Protein AF-A0A522DTY8-F1 (afdb_monomer)

Foldseek 3Di:
DPDPPDDDDFDWDQDPVDNQWTFTDHRPDTDPDIDGDPPPPPPPDPPVPDDDDDDDDDDPDDDDPVVVCVVVVPPPPPDPDDDDDDDDDDDDDDDDDDDDPPPPPPDDDDDPDDDDDDDDDDDDDDDDDDDDDDDDDPDPDPPPPPPPPPPPPPPPVPPPDQPDFLDDPLLLVVLCLLPVLVVLVVVLVVVCVVCCVVPVVPPDDPCVSVVVSVVVSLVSLLVSLVVSQVVCVVRVWPRDDSCLSPPPPCSSVVNLVVSCVGNDPSSVVSVVSSVVSNVVSVVVVVVVVVVVQVVVCVVPVDRDD

Radius of gyration: 34.52 Å; Cα contacts (8 Å, |Δi|>4): 159; chains: 1; bounding box: 83×80×93 Å

Sequence (305 aa):
MPDINQLPPAGWHTDPLNANQNRWWDGTGWSEKTAPKEPVYQAPARVLELTAAPSSSAPTGPISRRELRQQVGTLTYEGPASTSETPGAAPAPAPVAPRTFEDVLTTGETPIASIFATEAPAGGSKPGYAAPSASIFDDNPPSYEPMSRGRGAVVVESPEEPWGSSHTLPIWAWALSPIWGPALLIGALMVATWLLPTMQAKDINLLQLNGGIAAVSFFFILLWAMSDSRTLRDRGYRAPSAAWVFLPAVGALVYFIIRTARVGRGGLGPFLTWLILQVLVVGAVVALVVLASATITALTGQTLF

Structure (mmCIF, N/CA/C/O backbone):
data_AF-A0A522DTY8-F1
#
_entry.id   AF-A0A522DTY8-F1
#
loop_
_atom_site.group_PDB
_atom_site.id
_atom_site.type_symbol
_atom_site.label_atom_id
_atom_site.label_alt_id
_atom_site.label_comp_id
_atom_site.label_asym_id
_atom_site.label_entity_id
_atom_site.label_seq_id
_atom_site.pdbx_PDB_ins_code
_atom_site.Cartn_x
_atom_site.Cartn_y
_atom_site.Cartn_z
_atom_site.occupancy
_atom_site.B_iso_or_equiv
_atom_site.auth_seq_id
_atom_site.auth_comp_id
_atom_site.auth_asym_id
_atom_site.auth_atom_id
_atom_site.pdbx_PDB_model_num
ATOM 1 N N . MET A 1 1 ? 52.585 -26.827 -15.843 1.00 48.78 1 MET A N 1
ATOM 2 C CA . MET A 1 1 ? 52.254 -25.738 -14.903 1.00 48.78 1 MET A CA 1
ATOM 3 C C . MET A 1 1 ? 52.045 -24.482 -15.732 1.00 48.78 1 MET A C 1
ATOM 5 O O . MET A 1 1 ? 52.978 -24.137 -16.444 1.00 48.78 1 MET A O 1
ATOM 9 N N . PRO A 1 2 ? 50.844 -23.884 -15.761 1.00 59.38 2 PRO A N 1
ATOM 10 C CA . PRO A 1 2 ? 50.639 -22.603 -16.433 1.00 59.38 2 PRO A CA 1
ATOM 11 C C . PRO A 1 2 ? 51.413 -21.501 -15.700 1.00 59.38 2 PRO A C 1
ATOM 13 O O . PRO A 1 2 ? 51.483 -21.501 -14.471 1.00 59.38 2 PRO A O 1
ATOM 16 N N . ASP A 1 3 ? 52.021 -20.606 -16.470 1.00 62.88 3 ASP A N 1
ATOM 17 C CA . ASP A 1 3 ? 52.829 -19.490 -15.985 1.00 62.88 3 ASP A CA 1
ATOM 18 C C . ASP A 1 3 ? 51.928 -18.481 -15.249 1.00 62.88 3 ASP A C 1
ATOM 20 O O . ASP A 1 3 ? 51.102 -17.799 -15.852 1.00 62.88 3 ASP A O 1
ATOM 24 N N . ILE A 1 4 ? 52.037 -18.417 -13.922 1.00 66.12 4 ILE A N 1
ATOM 25 C CA . ILE A 1 4 ? 51.163 -17.624 -13.032 1.00 66.12 4 ILE A CA 1
ATOM 26 C C . ILE A 1 4 ? 51.434 -16.109 -13.067 1.00 66.12 4 ILE A C 1
ATOM 28 O O . ILE A 1 4 ? 50.752 -15.355 -12.380 1.00 66.12 4 ILE A O 1
ATOM 32 N N . ASN A 1 5 ? 52.391 -15.648 -13.877 1.00 76.25 5 ASN A N 1
ATOM 33 C CA . ASN A 1 5 ? 52.836 -14.250 -13.901 1.00 76.25 5 ASN A CA 1
ATOM 34 C C . ASN A 1 5 ? 52.407 -13.458 -15.143 1.00 76.25 5 ASN A C 1
ATOM 36 O O . ASN A 1 5 ? 52.838 -12.317 -15.317 1.00 76.25 5 ASN A O 1
ATOM 40 N N . GLN A 1 6 ? 51.562 -14.015 -16.012 1.00 85.12 6 GLN A N 1
ATOM 41 C CA . GLN A 1 6 ? 51.076 -13.272 -17.172 1.00 85.12 6 GLN A CA 1
ATOM 42 C C . GLN A 1 6 ? 49.841 -12.446 -16.797 1.00 85.12 6 GLN A C 1
ATOM 44 O O . GLN A 1 6 ? 48.701 -12.899 -16.891 1.00 85.12 6 GLN A O 1
ATOM 49 N N . LEU A 1 7 ? 50.083 -11.216 -16.338 1.00 88.12 7 LEU A N 1
ATOM 50 C CA . LEU A 1 7 ? 49.032 -10.210 -16.201 1.00 88.12 7 LEU A CA 1
ATOM 51 C C . LEU A 1 7 ? 48.379 -9.959 -17.574 1.00 88.12 7 LEU A C 1
ATOM 53 O O . LEU A 1 7 ? 49.075 -9.975 -18.596 1.00 88.12 7 LEU A O 1
ATOM 57 N N . PRO A 1 8 ? 47.055 -9.729 -17.625 1.00 90.62 8 PRO A N 1
ATOM 58 C CA . PRO A 1 8 ? 46.377 -9.456 -18.880 1.00 90.62 8 PRO A CA 1
ATOM 59 C C . PRO A 1 8 ? 46.921 -8.162 -19.507 1.00 90.62 8 PRO A C 1
ATOM 61 O O . PRO A 1 8 ? 47.228 -7.206 -18.786 1.00 90.62 8 PRO A O 1
ATOM 64 N N . PRO A 1 9 ? 47.030 -8.096 -20.846 1.00 94.31 9 PRO A N 1
ATOM 65 C CA . PRO A 1 9 ? 47.439 -6.874 -21.520 1.00 94.31 9 PRO A CA 1
ATOM 66 C C . PRO A 1 9 ? 46.416 -5.757 -21.278 1.00 94.31 9 PRO A C 1
ATOM 68 O O . PRO A 1 9 ? 45.227 -6.014 -21.044 1.00 94.31 9 PRO A O 1
ATOM 71 N N . ALA A 1 10 ? 46.886 -4.510 -21.352 1.00 96.25 10 ALA A N 1
ATOM 72 C CA . ALA A 1 10 ? 46.031 -3.336 -21.238 1.00 96.25 10 ALA A CA 1
ATOM 73 C C . ALA A 1 10 ? 44.896 -3.391 -22.278 1.00 96.25 10 ALA A C 1
ATOM 75 O O . ALA A 1 10 ? 45.139 -3.649 -23.459 1.00 96.25 10 ALA A O 1
ATOM 76 N N . GLY A 1 11 ? 43.653 -3.193 -21.841 1.00 97.00 11 GLY A N 1
ATOM 77 C CA . GLY A 1 11 ? 42.478 -3.454 -22.667 1.00 97.00 11 GLY A CA 1
ATOM 78 C C . GLY A 1 11 ? 41.148 -3.326 -21.927 1.00 97.00 11 GLY A C 1
ATOM 79 O O . GLY A 1 11 ? 41.096 -3.148 -20.711 1.00 97.00 11 GLY A O 1
ATOM 80 N N . TRP A 1 12 ? 40.047 -3.444 -22.672 1.00 96.56 12 TRP A N 1
ATOM 81 C CA . TRP A 1 12 ? 38.708 -3.573 -22.098 1.00 96.56 12 TRP A CA 1
ATOM 82 C C . TRP A 1 12 ? 38.467 -5.019 -21.676 1.00 96.56 12 TRP A C 1
ATOM 84 O O . TRP A 1 12 ? 38.500 -5.922 -22.509 1.00 96.56 12 TRP A O 1
ATOM 94 N N . HIS A 1 13 ? 38.168 -5.226 -20.398 1.00 96.19 13 HIS A N 1
ATOM 95 C CA . HIS A 1 13 ? 37.840 -6.535 -19.835 1.00 96.19 13 HIS A CA 1
ATOM 96 C C . HIS A 1 13 ? 36.493 -6.459 -19.110 1.00 96.19 13 HIS A C 1
ATOM 98 O O . HIS A 1 13 ? 36.024 -5.370 -18.787 1.00 96.19 13 HIS A O 1
ATOM 104 N N . THR A 1 14 ? 35.836 -7.598 -18.869 1.00 96.56 14 THR A N 1
ATOM 105 C CA . THR A 1 14 ? 34.546 -7.607 -18.147 1.00 96.56 14 THR A CA 1
ATOM 106 C C . THR A 1 14 ? 34.750 -7.116 -16.711 1.00 96.56 14 THR A C 1
ATOM 108 O O . THR A 1 14 ? 35.654 -7.594 -16.028 1.00 96.56 14 THR A O 1
ATOM 111 N N . ASP A 1 15 ? 33.924 -6.167 -16.262 1.00 96.44 15 ASP A N 1
ATOM 112 C CA . ASP A 1 15 ? 34.037 -5.578 -14.926 1.00 96.44 15 ASP A CA 1
ATOM 113 C C . ASP A 1 15 ? 33.664 -6.621 -13.849 1.00 96.44 15 ASP A C 1
ATOM 115 O O . ASP A 1 15 ? 32.532 -7.121 -13.856 1.00 96.44 15 ASP A O 1
ATOM 119 N N . PRO A 1 16 ? 34.569 -6.956 -12.908 1.00 91.62 16 PRO A N 1
ATOM 120 C CA . PRO A 1 16 ? 34.287 -7.934 -11.857 1.00 91.62 16 PRO A CA 1
ATOM 121 C C . PRO A 1 16 ? 33.165 -7.498 -10.902 1.00 91.62 16 PRO A C 1
ATOM 123 O O . PRO A 1 16 ? 32.559 -8.348 -10.253 1.00 91.62 16 PRO A O 1
ATOM 126 N N . LEU A 1 17 ? 32.861 -6.197 -10.818 1.00 94.25 17 LEU A N 1
ATOM 127 C CA . LEU A 1 17 ? 31.775 -5.663 -9.991 1.00 94.25 17 LEU A CA 1
ATOM 128 C C . LEU A 1 17 ? 30.438 -5.583 -10.744 1.00 94.25 17 LEU A C 1
ATOM 130 O O . LEU A 1 17 ? 29.386 -5.493 -10.111 1.00 94.25 17 LEU A O 1
ATOM 134 N N . ASN A 1 18 ? 30.453 -5.604 -12.082 1.00 93.88 18 ASN A N 1
ATOM 135 C CA . ASN A 1 18 ? 29.249 -5.489 -12.903 1.00 93.88 18 ASN A CA 1
ATOM 136 C C . ASN A 1 18 ? 29.397 -6.203 -14.257 1.00 93.88 18 ASN A C 1
ATOM 138 O O . ASN A 1 18 ? 29.900 -5.640 -15.225 1.00 93.88 18 ASN A O 1
ATOM 142 N N . ALA A 1 19 ? 28.843 -7.413 -14.367 1.00 92.75 19 ALA A N 1
ATOM 143 C CA . ALA A 1 19 ? 28.945 -8.249 -15.569 1.00 92.75 19 ALA A CA 1
ATOM 144 C C . ALA A 1 19 ? 28.363 -7.626 -16.862 1.00 92.75 19 ALA A C 1
ATOM 146 O O . ALA A 1 19 ? 28.648 -8.117 -17.958 1.00 92.75 19 ALA A O 1
ATOM 147 N N . ASN A 1 20 ? 27.562 -6.558 -16.752 1.00 92.94 20 ASN A N 1
ATOM 148 C CA . ASN A 1 20 ? 26.974 -5.842 -17.891 1.00 92.94 20 ASN A CA 1
ATOM 149 C C . ASN A 1 20 ? 27.859 -4.694 -18.415 1.00 92.94 20 ASN A C 1
ATOM 151 O O . ASN A 1 20 ? 27.465 -3.978 -19.337 1.00 92.94 20 ASN A O 1
ATOM 155 N N . GLN A 1 21 ? 29.037 -4.487 -17.826 1.00 96.75 21 GLN A N 1
ATOM 156 C CA . GLN A 1 21 ? 29.980 -3.444 -18.207 1.00 96.75 21 GLN A CA 1
ATOM 157 C C . GLN A 1 21 ? 31.361 -4.043 -18.473 1.00 96.75 21 GLN A C 1
ATOM 159 O O . GLN A 1 21 ? 31.756 -5.059 -17.900 1.00 96.75 21 GLN A O 1
ATOM 164 N N . ASN A 1 22 ? 32.099 -3.390 -19.359 1.00 97.25 22 ASN A N 1
ATOM 165 C CA . ASN A 1 22 ? 33.531 -3.560 -19.487 1.00 97.25 22 ASN A CA 1
ATOM 166 C C . ASN A 1 22 ? 34.222 -2.435 -18.712 1.00 97.25 22 ASN A C 1
ATOM 168 O O . ASN A 1 22 ? 33.774 -1.289 -18.732 1.00 97.25 22 ASN A O 1
ATOM 172 N N . ARG A 1 23 ? 35.333 -2.751 -18.055 1.00 97.88 23 ARG A N 1
ATOM 173 C CA . ARG A 1 23 ? 36.213 -1.788 -17.392 1.00 97.88 23 ARG A CA 1
ATOM 174 C C . ARG A 1 23 ? 37.590 -1.858 -18.040 1.00 97.88 23 ARG A C 1
ATOM 176 O O . ARG A 1 23 ? 38.014 -2.918 -18.500 1.00 97.88 23 ARG A O 1
ATOM 183 N N . TRP A 1 24 ? 38.266 -0.724 -18.144 1.00 97.00 24 TRP A N 1
ATOM 184 C CA . TRP A 1 24 ? 39.588 -0.682 -18.759 1.00 97.00 24 TRP A CA 1
ATOM 185 C C . TRP A 1 24 ? 40.670 -1.090 -17.749 1.00 97.00 24 TRP A C 1
ATOM 187 O O . TRP A 1 24 ? 40.763 -0.487 -16.676 1.00 97.00 24 TRP A O 1
ATOM 197 N N . TRP A 1 25 ? 41.477 -2.091 -18.103 1.00 97.06 25 TRP A N 1
ATOM 198 C CA . TRP A 1 25 ? 42.718 -2.483 -17.427 1.00 97.06 25 TRP A CA 1
ATOM 199 C C . TRP A 1 25 ? 43.888 -1.778 -18.111 1.00 97.06 25 TRP A C 1
ATOM 201 O O . TRP A 1 25 ? 44.008 -1.840 -19.333 1.00 97.06 25 TRP A O 1
ATOM 211 N N . ASP A 1 26 ? 44.749 -1.107 -17.356 1.00 95.69 26 ASP A N 1
ATOM 212 C CA . ASP A 1 26 ? 45.882 -0.354 -17.913 1.00 95.69 26 ASP A CA 1
ATOM 213 C C . ASP A 1 26 ? 47.209 -1.135 -17.933 1.00 95.69 26 ASP A C 1
ATOM 215 O O . ASP A 1 26 ? 48.208 -0.634 -18.444 1.00 95.69 26 ASP A O 1
ATOM 219 N N . GLY A 1 27 ? 47.214 -2.374 -17.436 1.00 94.56 27 GLY A N 1
ATOM 220 C CA . GLY A 1 27 ? 48.410 -3.209 -17.302 1.00 94.56 27 GLY A CA 1
ATOM 221 C C . GLY A 1 27 ? 48.900 -3.349 -15.859 1.00 94.56 27 GLY A C 1
ATOM 222 O O . GLY A 1 27 ? 49.577 -4.329 -15.557 1.00 94.56 27 GLY A O 1
ATOM 223 N N . THR A 1 28 ? 48.531 -2.431 -14.962 1.00 94.62 28 THR A N 1
ATOM 224 C CA . THR A 1 28 ? 48.901 -2.471 -13.536 1.00 94.62 28 THR A CA 1
ATOM 225 C C . THR A 1 28 ? 47.681 -2.494 -12.614 1.00 94.62 28 THR A C 1
ATOM 227 O O . THR A 1 28 ? 47.774 -3.019 -11.503 1.00 94.62 28 THR A O 1
ATOM 230 N N . GLY A 1 29 ? 46.534 -1.987 -13.074 1.00 94.44 29 GLY A N 1
ATOM 231 C CA . GLY A 1 29 ? 45.302 -1.888 -12.304 1.00 94.44 29 GLY A CA 1
ATOM 232 C C . GLY A 1 29 ? 44.036 -1.691 -13.149 1.00 94.44 29 GLY A C 1
ATOM 233 O O . GLY A 1 29 ? 44.054 -1.433 -14.356 1.00 94.44 29 GLY A O 1
ATOM 234 N N . TRP A 1 30 ? 42.885 -1.819 -12.484 1.00 96.38 30 TRP A N 1
ATOM 235 C CA . TRP A 1 30 ? 41.589 -1.457 -13.058 1.00 96.38 30 TRP A CA 1
ATOM 236 C C . TRP A 1 30 ? 41.388 0.052 -12.952 1.00 96.38 30 TRP A C 1
ATOM 238 O O . TRP A 1 30 ? 41.417 0.602 -11.854 1.00 96.38 30 TRP A O 1
ATOM 248 N N . SER A 1 31 ? 41.117 0.714 -14.073 1.00 96.50 31 SER A N 1
ATOM 249 C CA . SER A 1 31 ? 40.802 2.146 -14.090 1.00 96.50 31 SER A CA 1
ATOM 250 C C . SER A 1 31 ? 39.318 2.421 -13.804 1.00 96.50 31 SER A C 1
ATOM 252 O O . SER A 1 31 ? 38.476 1.526 -13.863 1.00 96.50 31 SER A O 1
ATOM 254 N N . GLU A 1 32 ? 38.964 3.683 -13.548 1.00 96.06 32 GLU A N 1
ATOM 255 C CA . GLU A 1 32 ? 37.564 4.117 -13.375 1.00 96.06 32 GLU A CA 1
ATOM 256 C C . GLU A 1 32 ? 36.774 4.176 -14.696 1.00 96.06 32 GLU A C 1
ATOM 258 O O . GLU A 1 32 ? 35.558 4.377 -14.702 1.00 96.06 32 GLU A O 1
ATOM 263 N N . LYS A 1 33 ? 37.447 3.990 -15.839 1.00 96.00 33 LYS A N 1
ATOM 264 C CA . LYS A 1 33 ? 36.807 4.039 -17.154 1.00 96.00 33 LYS A CA 1
ATOM 265 C C . LYS A 1 33 ? 35.975 2.777 -17.364 1.00 96.00 33 LYS A C 1
ATOM 267 O O . LYS A 1 33 ? 36.514 1.671 -17.437 1.00 96.00 33 LYS A O 1
ATOM 272 N N . THR A 1 34 ? 34.667 2.965 -17.509 1.00 97.06 34 THR A N 1
ATOM 273 C CA . THR A 1 34 ? 33.701 1.906 -17.818 1.00 97.06 34 THR A CA 1
ATOM 274 C C . THR A 1 34 ? 33.052 2.145 -19.180 1.00 97.06 34 THR A C 1
ATOM 276 O O . THR A 1 34 ? 32.893 3.282 -19.623 1.00 97.06 34 THR A O 1
ATOM 279 N N . ALA A 1 35 ? 32.696 1.059 -19.858 1.00 95.12 35 ALA A N 1
ATOM 280 C CA . ALA A 1 35 ? 31.952 1.057 -21.107 1.00 95.12 35 ALA A CA 1
ATOM 281 C C . ALA A 1 35 ? 30.834 0.007 -21.020 1.00 95.12 35 ALA A C 1
ATOM 283 O O . ALA A 1 35 ? 31.053 -1.064 -20.448 1.00 95.12 35 ALA A O 1
ATOM 284 N N . PRO A 1 36 ? 29.634 0.258 -21.567 1.00 94.69 36 PRO A N 1
ATOM 285 C CA . PRO A 1 36 ? 28.616 -0.779 -21.687 1.00 94.69 36 PRO A CA 1
ATOM 286 C C . PRO A 1 36 ? 29.175 -1.978 -22.459 1.00 94.69 36 PRO A C 1
ATOM 288 O O . PRO A 1 36 ? 29.838 -1.805 -23.483 1.00 94.69 36 PRO A O 1
ATOM 291 N N . LYS A 1 37 ? 28.927 -3.196 -21.972 1.00 92.31 37 LYS A N 1
ATOM 292 C CA . LYS A 1 37 ? 29.263 -4.399 -22.735 1.00 92.31 37 LYS A CA 1
ATOM 293 C C . LYS A 1 37 ? 28.319 -4.449 -23.932 1.00 92.31 37 LYS A C 1
ATOM 295 O O . LYS A 1 37 ? 27.104 -4.465 -23.736 1.00 92.31 37 LYS A O 1
ATOM 300 N N . GLU A 1 38 ? 28.858 -4.419 -25.152 1.00 86.19 38 GLU A N 1
ATOM 301 C CA . GLU A 1 38 ? 28.026 -4.549 -26.350 1.00 86.19 38 GLU A CA 1
ATOM 302 C C . GLU A 1 38 ? 27.196 -5.834 -26.222 1.00 86.19 38 GLU A C 1
ATOM 304 O O . GLU A 1 38 ? 27.762 -6.895 -25.924 1.00 86.19 38 GLU A O 1
ATOM 309 N N . PRO A 1 39 ? 25.862 -5.764 -26.381 1.00 81.06 39 PRO A N 1
ATOM 310 C CA . PRO A 1 39 ? 25.062 -6.967 -26.426 1.00 81.06 39 PRO A CA 1
ATOM 311 C C . PRO A 1 39 ? 25.585 -7.773 -27.607 1.00 81.06 39 PRO A C 1
ATOM 313 O O . PRO A 1 39 ? 25.564 -7.305 -28.746 1.00 81.06 39 PRO A O 1
ATOM 316 N N . VAL A 1 40 ? 26.102 -8.969 -27.325 1.00 76.12 40 VAL A N 1
ATOM 317 C CA . VAL A 1 40 ? 26.448 -9.922 -28.373 1.00 76.12 40 VAL A CA 1
ATOM 318 C C . VAL A 1 40 ? 25.131 -10.244 -29.058 1.00 76.12 40 VAL A C 1
ATOM 320 O O . VAL A 1 40 ? 24.352 -11.061 -28.568 1.00 76.12 40 VAL A O 1
ATOM 323 N N . TYR A 1 41 ? 24.845 -9.544 -30.154 1.00 66.94 41 TYR A N 1
ATOM 324 C CA . TYR A 1 41 ? 23.778 -9.917 -31.058 1.00 66.94 41 TYR A CA 1
ATOM 325 C C . TYR A 1 41 ? 24.178 -11.283 -31.593 1.00 66.94 41 TYR A C 1
ATOM 327 O O . TYR A 1 41 ? 24.997 -11.400 -32.505 1.00 66.94 41 TYR A O 1
ATOM 335 N N . GLN A 1 42 ? 23.645 -12.335 -30.974 1.00 63.56 42 GLN A N 1
ATOM 336 C CA . GLN A 1 42 ? 23.599 -13.634 -31.610 1.00 63.56 42 GLN A CA 1
ATOM 337 C C . GLN A 1 42 ? 22.828 -13.406 -32.896 1.00 63.56 42 GLN A C 1
ATOM 339 O O . GLN A 1 42 ? 21.619 -13.171 -32.868 1.00 63.56 42 GLN A O 1
ATOM 344 N N . ALA A 1 43 ? 23.560 -13.386 -34.013 1.00 69.06 43 ALA A N 1
ATOM 345 C CA . ALA A 1 43 ? 22.951 -13.403 -35.324 1.00 69.06 43 ALA A CA 1
ATOM 346 C C . ALA A 1 43 ? 21.901 -14.520 -35.281 1.00 69.06 43 ALA A C 1
ATOM 348 O O . ALA A 1 43 ? 22.261 -15.640 -34.890 1.00 69.06 43 ALA A O 1
ATOM 349 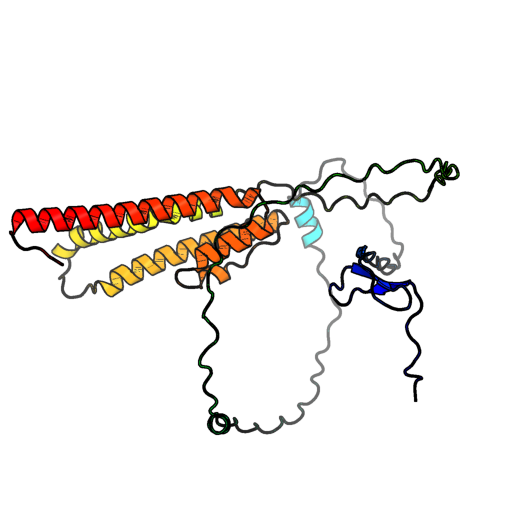N N . PRO A 1 44 ? 20.619 -14.218 -35.564 1.00 63.81 44 PRO A N 1
ATOM 350 C CA . PRO A 1 44 ? 19.576 -15.224 -35.503 1.00 63.81 44 PRO A CA 1
ATOM 351 C C . PRO A 1 44 ? 20.064 -16.400 -36.334 1.00 63.81 44 PRO A C 1
ATOM 353 O O . PRO A 1 44 ? 20.513 -16.207 -37.469 1.00 63.81 44 PRO A O 1
ATOM 356 N N . ALA A 1 45 ? 20.081 -17.588 -35.720 1.00 66.00 45 ALA A N 1
ATOM 357 C CA . ALA A 1 45 ? 20.457 -18.811 -36.403 1.00 66.00 45 ALA A CA 1
ATOM 358 C C . ALA A 1 45 ? 19.725 -18.799 -37.742 1.00 66.00 45 ALA A C 1
ATOM 360 O O . ALA A 1 45 ? 18.501 -18.674 -37.754 1.00 66.00 45 ALA A O 1
ATOM 361 N N . ARG A 1 46 ? 20.486 -18.797 -38.844 1.00 54.28 46 ARG A N 1
ATOM 362 C CA . ARG A 1 46 ? 19.957 -18.787 -40.208 1.00 54.28 46 ARG A CA 1
ATOM 363 C C . ARG A 1 46 ? 18.939 -19.920 -40.284 1.00 54.28 46 ARG A C 1
ATOM 365 O O . ARG A 1 46 ? 19.318 -21.083 -40.403 1.00 54.28 46 ARG A O 1
ATOM 372 N N . VAL A 1 47 ? 17.658 -19.588 -40.163 1.00 58.59 47 VAL A N 1
ATOM 373 C CA . VAL A 1 47 ? 16.586 -20.501 -40.518 1.00 58.59 47 VAL A CA 1
ATOM 374 C C . VAL A 1 47 ? 16.751 -20.633 -42.019 1.00 58.59 47 VAL A C 1
ATOM 376 O O . VAL A 1 47 ? 16.618 -19.653 -42.748 1.00 58.59 47 VAL A O 1
ATOM 379 N N . LEU A 1 48 ? 17.194 -21.805 -42.468 1.00 60.44 48 LEU A N 1
ATOM 380 C CA . LEU A 1 48 ? 17.195 -22.149 -43.880 1.00 60.44 48 LEU A CA 1
ATOM 381 C C . LEU A 1 48 ? 15.731 -22.118 -44.321 1.00 60.44 48 LEU A C 1
ATOM 383 O O . LEU A 1 48 ? 14.972 -23.053 -44.085 1.00 60.44 48 LEU A O 1
ATOM 387 N N . GLU A 1 49 ? 15.336 -20.972 -44.862 1.00 53.53 49 GLU A N 1
ATOM 388 C CA . GLU A 1 49 ? 14.012 -20.684 -45.382 1.00 53.53 49 GLU A CA 1
ATOM 389 C C . GLU A 1 49 ? 13.821 -21.529 -46.642 1.00 53.53 49 GLU A C 1
ATOM 391 O O . GLU A 1 49 ? 14.294 -21.208 -47.734 1.00 53.53 49 GLU A O 1
ATOM 396 N N . LEU A 1 50 ? 13.212 -22.698 -46.441 1.00 57.09 50 LEU A N 1
ATOM 397 C CA . LEU A 1 50 ? 12.844 -23.626 -47.495 1.00 57.09 50 LEU A CA 1
ATOM 398 C C . LEU A 1 50 ? 11.785 -22.945 -48.368 1.00 57.09 50 LEU A C 1
ATOM 400 O O . LEU A 1 50 ? 10.665 -22.678 -47.938 1.00 57.09 50 LEU A O 1
ATOM 404 N N . THR A 1 51 ? 12.183 -22.623 -49.592 1.00 58.41 51 THR A N 1
ATOM 405 C CA . THR A 1 51 ? 11.382 -21.940 -50.602 1.00 58.41 51 THR A CA 1
ATOM 406 C C . THR A 1 51 ? 10.099 -22.716 -50.909 1.00 58.41 51 THR A C 1
ATOM 408 O O . THR A 1 51 ? 10.152 -23.782 -51.516 1.00 58.41 51 THR A O 1
ATOM 411 N N . ALA A 1 52 ? 8.941 -22.157 -50.557 1.00 45.53 52 ALA A N 1
ATOM 412 C CA . ALA A 1 52 ? 7.657 -22.534 -51.141 1.00 45.53 52 ALA A CA 1
ATOM 413 C C . ALA A 1 52 ? 6.733 -21.306 -51.212 1.00 45.53 52 ALA A C 1
ATOM 415 O O . ALA A 1 52 ? 6.279 -20.783 -50.198 1.00 45.53 52 ALA A O 1
ATOM 416 N N . ALA A 1 53 ? 6.477 -20.840 -52.435 1.00 54.22 53 ALA A N 1
ATOM 417 C CA . ALA A 1 53 ? 5.380 -19.928 -52.762 1.00 54.22 53 ALA A CA 1
ATOM 418 C C . ALA A 1 53 ? 4.028 -20.665 -52.564 1.00 54.22 53 ALA A C 1
ATOM 420 O O . ALA A 1 53 ? 4.012 -21.894 -52.674 1.00 54.22 53 ALA A O 1
ATOM 421 N N . PRO A 1 54 ? 2.891 -19.978 -52.314 1.00 58.03 54 PRO A N 1
ATOM 422 C CA . PRO A 1 54 ? 2.276 -19.176 -53.370 1.00 58.03 54 PRO A CA 1
ATOM 423 C C . PRO A 1 54 ? 1.610 -17.864 -52.920 1.00 58.03 54 PRO A C 1
ATOM 425 O O . PRO A 1 54 ? 1.316 -17.605 -51.756 1.00 58.03 54 PRO A O 1
ATOM 428 N N . SER A 1 55 ? 1.360 -17.045 -53.936 1.00 57.44 55 SER A N 1
ATOM 429 C CA . SER A 1 55 ? 0.603 -15.802 -53.961 1.00 57.44 55 SER A CA 1
ATOM 430 C C . SER A 1 55 ? -0.730 -15.863 -53.205 1.00 57.44 55 SER A C 1
ATOM 432 O O . SER A 1 55 ? -1.590 -16.682 -53.519 1.00 57.44 55 SER A O 1
ATOM 434 N N . SER A 1 56 ? -0.952 -14.908 -52.301 1.00 50.16 56 SER A N 1
ATOM 435 C CA . SER A 1 56 ? -2.292 -14.513 -51.863 1.00 50.16 56 SER A CA 1
ATOM 436 C C . SER A 1 56 ? -2.343 -12.997 -51.688 1.00 50.16 56 SER A C 1
ATOM 438 O O . SER A 1 56 ? -1.533 -12.399 -50.984 1.00 50.16 56 SER A O 1
ATOM 440 N N . SER A 1 57 ? -3.286 -12.384 -52.392 1.00 55.38 57 SER A N 1
ATOM 441 C CA . SER A 1 57 ? -3.625 -10.961 -52.393 1.00 55.38 57 SER A CA 1
ATOM 442 C C . SER A 1 57 ? -3.844 -10.410 -50.979 1.00 55.38 57 SER A C 1
ATOM 444 O O . SER A 1 57 ? -4.685 -10.917 -50.237 1.00 55.38 57 SER A O 1
ATOM 446 N N . ALA A 1 58 ? -3.107 -9.354 -50.630 1.00 54.41 58 ALA A N 1
ATOM 447 C CA . ALA A 1 58 ? -3.177 -8.684 -49.335 1.00 54.41 58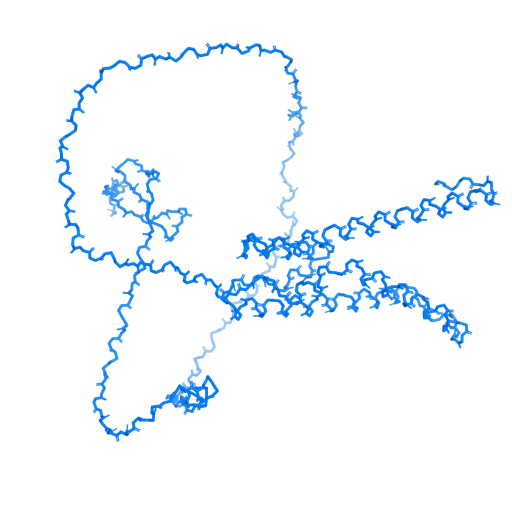 ALA A CA 1
ATOM 448 C C . ALA A 1 58 ? -4.414 -7.764 -49.224 1.00 54.41 58 ALA A C 1
ATOM 450 O O . ALA A 1 58 ? -4.615 -6.918 -50.098 1.00 54.41 58 ALA A O 1
ATOM 451 N N . PRO A 1 59 ? -5.218 -7.856 -48.147 1.00 57.91 59 PRO A N 1
ATOM 452 C CA . PRO A 1 59 ? -6.205 -6.837 -47.814 1.00 57.91 59 PRO A CA 1
ATOM 453 C C . PRO A 1 59 ? -5.512 -5.628 -47.166 1.00 57.91 59 PRO A C 1
ATOM 455 O O . PRO A 1 59 ? -4.868 -5.735 -46.124 1.00 57.91 59 PRO A O 1
ATOM 458 N N . THR A 1 60 ? -5.638 -4.457 -47.790 1.00 55.69 60 THR A N 1
ATOM 459 C CA . THR A 1 60 ? -5.135 -3.179 -47.271 1.00 55.69 60 THR A CA 1
ATOM 460 C C . THR A 1 60 ? -6.079 -2.656 -46.185 1.00 55.69 60 THR A C 1
ATOM 462 O O . THR A 1 60 ? -7.014 -1.910 -46.459 1.00 55.69 60 THR A O 1
ATOM 465 N N . GLY A 1 61 ? -5.852 -3.063 -44.939 1.00 74.12 61 GLY A N 1
ATOM 466 C CA . GLY A 1 61 ? -6.533 -2.509 -43.771 1.00 74.12 61 GLY A CA 1
ATOM 467 C C . GLY A 1 61 ? -5.720 -2.741 -42.494 1.00 74.12 61 GLY A C 1
ATOM 468 O O . GLY A 1 61 ? -5.006 -3.742 -42.413 1.00 74.12 61 GLY A O 1
ATOM 469 N N . PRO A 1 62 ? -5.776 -1.833 -41.500 1.00 67.31 62 PRO A N 1
ATOM 470 C CA . PRO A 1 62 ? -5.094 -2.031 -40.226 1.00 67.31 62 PRO A CA 1
ATOM 471 C C . PRO A 1 62 ? -5.715 -3.230 -39.499 1.00 67.31 62 PRO A C 1
ATOM 473 O O . PRO A 1 62 ? -6.827 -3.152 -38.981 1.00 67.31 62 PRO A O 1
ATOM 476 N N . ILE A 1 63 ? -4.991 -4.351 -39.485 1.00 70.69 63 ILE A N 1
ATOM 477 C CA . ILE A 1 63 ? -5.412 -5.588 -38.822 1.00 70.69 63 ILE A CA 1
ATOM 478 C C . ILE A 1 63 ? -5.555 -5.313 -37.326 1.00 70.69 63 ILE A C 1
ATOM 480 O O . ILE A 1 63 ? -4.628 -4.836 -36.664 1.00 70.69 63 ILE A O 1
ATOM 484 N N . SER A 1 64 ? -6.729 -5.612 -36.774 1.00 76.00 64 SER A N 1
ATOM 485 C CA . SER A 1 64 ? -6.975 -5.414 -35.353 1.00 76.00 64 SER A CA 1
ATOM 486 C C . SER A 1 64 ? -6.140 -6.400 -34.523 1.00 76.00 64 SER A C 1
ATOM 488 O O . SER A 1 64 ? -5.941 -7.562 -34.884 1.00 76.00 64 SER A O 1
ATOM 490 N N . ARG A 1 65 ? -5.684 -5.982 -33.334 1.00 72.56 65 ARG A N 1
ATOM 491 C CA . ARG A 1 65 ? -4.906 -6.834 -32.402 1.00 72.56 65 ARG A CA 1
ATOM 492 C C . ARG A 1 65 ? -5.637 -8.134 -32.015 1.00 72.56 65 ARG A C 1
ATOM 494 O O . ARG A 1 65 ? -5.014 -9.073 -31.522 1.00 72.56 65 ARG A O 1
ATOM 501 N N . ARG A 1 66 ? -6.962 -8.177 -32.209 1.00 73.75 66 ARG A N 1
ATOM 502 C CA . ARG A 1 66 ? -7.820 -9.342 -31.966 1.00 73.75 66 ARG A CA 1
ATOM 503 C C . ARG A 1 66 ? -7.710 -10.372 -33.094 1.00 73.75 66 ARG A C 1
ATOM 505 O O . ARG A 1 66 ? -7.575 -11.553 -32.791 1.00 73.75 66 ARG A O 1
ATOM 512 N N . GLU A 1 67 ? -7.670 -9.929 -34.349 1.00 74.12 67 GLU A N 1
ATOM 513 C CA . GLU A 1 67 ? -7.410 -10.790 -35.515 1.00 74.12 67 GLU A CA 1
ATOM 514 C C . GLU A 1 67 ? -5.990 -11.346 -35.507 1.00 74.12 67 GLU A C 1
ATOM 516 O O . GLU A 1 67 ? -5.802 -12.529 -35.776 1.00 74.12 67 GLU A O 1
ATOM 521 N N . LEU A 1 68 ? -5.002 -10.548 -35.087 1.00 77.81 68 LEU A N 1
ATOM 522 C CA . LEU A 1 68 ? -3.623 -11.030 -34.977 1.00 77.81 68 LEU A CA 1
ATOM 523 C C . LEU A 1 68 ? -3.504 -12.201 -33.981 1.00 77.81 68 LEU A C 1
ATOM 525 O O . LEU A 1 68 ? -2.781 -13.162 -34.221 1.00 77.81 68 LEU A O 1
ATOM 529 N N . ARG A 1 69 ? -4.257 -12.164 -32.870 1.00 78.12 69 ARG A N 1
ATOM 530 C CA . ARG A 1 69 ? -4.291 -13.276 -31.901 1.00 78.12 69 ARG A CA 1
ATOM 531 C C . ARG A 1 69 ? -5.021 -14.507 -32.430 1.00 78.12 69 ARG A C 1
ATOM 533 O O . ARG A 1 69 ? -4.645 -15.612 -32.057 1.00 78.12 69 ARG A O 1
ATOM 540 N N . GLN A 1 70 ? -6.032 -14.332 -33.279 1.00 78.50 70 GLN A N 1
ATOM 541 C CA . GLN A 1 70 ? -6.706 -15.463 -33.918 1.00 78.50 70 GLN A CA 1
ATOM 542 C C . GLN A 1 70 ? -5.829 -16.111 -34.991 1.00 78.50 70 GLN A C 1
ATOM 544 O O . GLN A 1 70 ? -5.794 -17.331 -35.066 1.00 78.50 70 GLN A O 1
ATOM 549 N N . GLN A 1 71 ? -5.056 -15.330 -35.750 1.00 74.50 71 GLN A N 1
ATOM 550 C CA . GLN A 1 71 ? -4.126 -15.882 -36.738 1.00 74.50 71 GLN A CA 1
ATOM 551 C C . GLN A 1 71 ? -2.946 -16.619 -36.091 1.00 74.50 71 GLN A C 1
ATOM 553 O O . GLN A 1 71 ? -2.569 -17.693 -36.552 1.00 74.50 71 GLN A O 1
ATOM 558 N N . VAL A 1 72 ? -2.395 -16.097 -34.990 1.00 71.44 72 VAL A N 1
ATOM 559 C CA . VAL A 1 72 ? -1.249 -16.719 -34.299 1.00 71.44 72 VAL A CA 1
ATOM 560 C C . VAL A 1 72 ? -1.664 -17.921 -33.431 1.00 71.44 72 VAL A C 1
ATOM 562 O O . VAL A 1 72 ? -0.858 -18.817 -33.196 1.00 71.44 72 VAL A O 1
ATOM 565 N N . GLY A 1 73 ? -2.927 -17.998 -32.996 1.00 62.28 73 GLY A N 1
ATOM 566 C CA . GLY A 1 73 ? -3.440 -19.077 -32.139 1.00 62.28 73 GLY A CA 1
ATOM 567 C C . GLY A 1 73 ? -3.585 -20.454 -32.802 1.00 62.28 73 GLY A C 1
ATOM 568 O O . GLY A 1 73 ? -3.871 -21.418 -32.099 1.00 62.28 73 GLY A O 1
ATOM 569 N N . THR A 1 74 ? -3.379 -20.564 -34.117 1.00 54.56 74 THR A N 1
ATOM 570 C CA . THR A 1 74 ? -3.552 -21.817 -34.883 1.00 54.56 74 THR A CA 1
ATOM 571 C C . THR A 1 74 ? -2.248 -22.486 -35.311 1.00 54.56 74 THR A C 1
ATOM 573 O O . THR A 1 74 ? -2.286 -23.506 -35.997 1.00 54.56 74 THR A O 1
ATOM 576 N N . LEU A 1 75 ? -1.089 -21.972 -34.887 1.00 54.69 75 LEU A N 1
ATOM 577 C CA . LEU A 1 75 ? 0.175 -22.702 -35.006 1.00 54.69 75 LEU A CA 1
ATOM 578 C C . LEU A 1 75 ? 0.241 -23.767 -33.907 1.00 54.69 75 LEU A C 1
ATOM 580 O O . LEU A 1 75 ? 0.933 -23.629 -32.899 1.00 54.69 75 LEU A O 1
ATOM 584 N N . THR A 1 76 ? -0.539 -24.827 -34.102 1.00 49.72 76 THR A N 1
ATOM 585 C CA . THR A 1 76 ? -0.413 -26.084 -33.370 1.00 49.72 76 THR A CA 1
ATOM 586 C C . THR A 1 76 ? 0.994 -26.609 -33.628 1.00 49.72 76 THR A C 1
ATOM 588 O O . THR A 1 76 ? 1.325 -27.023 -34.735 1.00 49.72 76 THR A O 1
ATOM 591 N N . TYR A 1 77 ? 1.848 -26.521 -32.615 1.00 52.84 77 TYR A N 1
ATOM 592 C CA . TYR A 1 77 ? 3.172 -27.122 -32.624 1.00 52.84 77 TYR A CA 1
ATOM 593 C C . TYR A 1 77 ? 3.001 -28.648 -32.584 1.00 52.84 77 TYR A C 1
ATOM 595 O O . TYR A 1 77 ? 2.875 -29.236 -31.511 1.00 52.84 77 TYR A O 1
ATOM 603 N N . GLU A 1 78 ? 2.958 -29.291 -33.752 1.00 50.66 78 GLU A N 1
ATOM 604 C CA . GLU A 1 78 ? 3.215 -30.729 -33.886 1.00 50.66 78 GLU A CA 1
ATOM 605 C C . GLU A 1 78 ? 4.709 -30.970 -33.630 1.00 50.66 78 GLU A C 1
ATOM 607 O O . GLU A 1 78 ? 5.535 -31.034 -34.539 1.00 50.66 78 GLU A O 1
ATOM 612 N N . GLY A 1 79 ? 5.078 -31.019 -32.351 1.00 53.19 79 GLY A N 1
ATOM 613 C CA . GLY A 1 79 ? 6.398 -31.469 -31.930 1.00 53.19 79 GLY A CA 1
ATOM 614 C C . GLY A 1 79 ? 6.544 -32.976 -32.172 1.00 53.19 79 GLY A C 1
ATOM 615 O O . GLY A 1 79 ? 5.593 -33.721 -31.915 1.00 53.19 79 GLY A O 1
ATOM 616 N N . PRO A 1 80 ? 7.710 -33.456 -32.642 1.00 55.78 80 PRO A N 1
ATOM 617 C CA . PRO A 1 80 ? 7.944 -34.881 -32.828 1.00 55.78 80 PRO A CA 1
ATOM 618 C C . PRO A 1 80 ? 7.819 -35.610 -31.486 1.00 55.78 80 PRO A C 1
ATOM 620 O O . PRO A 1 80 ? 8.318 -35.145 -30.461 1.00 55.78 80 PRO A O 1
ATOM 623 N N . ALA A 1 81 ? 7.124 -36.745 -31.511 1.00 50.09 81 ALA A N 1
ATOM 624 C CA . ALA A 1 81 ? 6.875 -37.604 -30.366 1.00 50.09 81 ALA A CA 1
ATOM 625 C C . ALA A 1 81 ? 8.171 -37.906 -29.591 1.00 50.09 81 ALA A C 1
ATOM 627 O O . ALA A 1 81 ? 9.014 -38.679 -30.044 1.00 50.09 81 ALA A O 1
ATOM 628 N N . SER A 1 82 ? 8.311 -37.316 -28.401 1.00 53.22 82 SER A N 1
ATOM 629 C CA . SER A 1 82 ? 9.301 -37.747 -27.417 1.00 53.22 82 SER A CA 1
ATOM 630 C C . SER A 1 82 ? 8.893 -39.116 -26.888 1.00 53.22 82 SER A C 1
ATOM 632 O O . SER A 1 82 ? 8.010 -39.237 -26.041 1.00 53.22 82 SER A O 1
ATOM 634 N N . THR A 1 83 ? 9.554 -40.151 -27.393 1.00 49.94 83 THR A N 1
ATOM 635 C CA . THR A 1 83 ? 9.642 -41.464 -26.759 1.00 49.94 83 THR A CA 1
ATOM 636 C C . THR A 1 83 ? 10.235 -41.308 -25.362 1.00 49.94 83 THR A C 1
ATOM 638 O O . THR A 1 83 ? 11.403 -40.963 -25.194 1.00 49.94 83 THR A O 1
ATOM 641 N N . SER A 1 84 ? 9.411 -41.548 -24.349 1.00 47.84 84 SER A N 1
ATOM 642 C CA . SER A 1 84 ? 9.798 -41.660 -22.948 1.00 47.84 84 SER A CA 1
ATOM 643 C C . SER A 1 84 ? 10.508 -42.995 -22.709 1.00 47.84 84 SER A C 1
ATOM 645 O O . SER A 1 84 ? 9.905 -43.976 -22.283 1.00 47.84 84 SER A O 1
ATOM 647 N N . GLU A 1 85 ? 11.812 -43.036 -22.974 1.00 46.50 85 GLU A N 1
ATOM 648 C CA . GLU A 1 85 ? 12.692 -44.066 -22.424 1.00 46.50 85 GLU A CA 1
ATOM 649 C C . GLU A 1 85 ? 13.013 -43.686 -20.973 1.00 46.50 85 GLU A C 1
ATOM 651 O O . GLU A 1 85 ? 13.623 -42.653 -20.709 1.00 46.50 85 GLU A O 1
ATOM 656 N N . THR A 1 86 ? 12.533 -44.487 -20.020 1.00 50.47 86 THR A N 1
ATOM 657 C CA . THR A 1 86 ? 12.841 -44.382 -18.587 1.00 50.47 86 THR A CA 1
ATOM 658 C C . THR A 1 86 ? 14.234 -44.966 -18.323 1.00 50.47 86 THR A C 1
ATOM 660 O O . THR A 1 86 ? 14.387 -46.185 -18.412 1.00 50.47 86 THR A O 1
ATOM 663 N N . PRO A 1 87 ? 15.255 -44.167 -17.961 1.00 53.69 87 PRO A N 1
ATOM 664 C CA . PRO A 1 87 ? 16.540 -44.701 -17.535 1.00 53.69 87 PRO A CA 1
ATOM 665 C C . PRO A 1 87 ? 16.425 -45.202 -16.092 1.00 53.69 87 PRO A C 1
ATOM 667 O O . PRO A 1 87 ? 15.884 -44.517 -15.222 1.00 53.69 87 PRO A O 1
ATOM 670 N N . GLY A 1 88 ? 16.918 -46.419 -15.860 1.00 50.66 88 GLY A N 1
ATOM 671 C CA . GLY A 1 88 ? 16.847 -47.135 -14.591 1.00 50.66 88 GLY A CA 1
ATOM 672 C C . GLY A 1 88 ? 17.318 -46.320 -13.384 1.00 50.66 88 GLY A C 1
ATOM 673 O O . GLY A 1 88 ? 18.354 -45.657 -13.407 1.00 50.66 88 GLY A O 1
ATOM 674 N N . ALA A 1 89 ? 16.530 -46.410 -12.314 1.00 47.97 89 ALA A N 1
ATOM 675 C CA . ALA A 1 89 ? 16.795 -45.810 -11.020 1.00 47.97 89 ALA A CA 1
ATOM 676 C C . ALA A 1 89 ? 18.107 -46.342 -10.417 1.00 47.97 89 ALA A C 1
ATOM 678 O O . ALA A 1 89 ? 18.224 -47.523 -10.088 1.00 47.97 89 ALA A O 1
ATOM 679 N N . ALA A 1 90 ? 19.079 -45.448 -10.237 1.00 65.75 90 ALA A N 1
ATOM 680 C CA . ALA A 1 90 ? 20.218 -45.678 -9.359 1.00 65.75 90 ALA A CA 1
ATOM 681 C C . ALA A 1 90 ? 19.759 -45.597 -7.885 1.00 65.75 90 ALA A C 1
ATOM 683 O O . ALA A 1 90 ? 18.938 -44.736 -7.552 1.00 65.75 90 ALA A O 1
ATOM 684 N N . PRO A 1 91 ? 20.257 -46.472 -6.991 1.00 63.53 91 PRO A N 1
ATOM 685 C CA . PRO A 1 91 ? 19.856 -46.492 -5.588 1.00 63.53 91 PRO A CA 1
ATOM 686 C C . PRO A 1 91 ? 20.263 -45.198 -4.871 1.00 63.53 91 PRO A C 1
ATOM 688 O O . PRO A 1 91 ? 21.401 -44.740 -4.969 1.00 63.53 91 PRO A O 1
ATOM 691 N N . ALA A 1 92 ? 19.305 -44.617 -4.148 1.00 60.97 92 ALA A N 1
ATOM 692 C CA . ALA A 1 92 ? 19.483 -43.401 -3.367 1.00 60.97 92 ALA A CA 1
ATOM 693 C C . ALA A 1 92 ? 20.571 -43.580 -2.283 1.00 60.97 92 ALA A C 1
ATOM 695 O O . ALA A 1 92 ? 20.558 -44.592 -1.576 1.00 60.97 92 ALA A O 1
ATOM 696 N N . PRO A 1 93 ? 21.496 -42.616 -2.108 1.00 65.00 93 PRO A N 1
ATOM 697 C CA . PRO A 1 93 ? 22.433 -42.632 -0.992 1.00 65.00 93 PRO A CA 1
ATOM 698 C C . PRO A 1 93 ? 21.691 -42.450 0.339 1.00 65.00 93 PRO A C 1
ATOM 700 O O . PRO A 1 93 ? 20.739 -41.674 0.441 1.00 65.00 93 PRO A O 1
ATOM 703 N N . ALA A 1 94 ? 22.137 -43.189 1.356 1.00 70.00 94 ALA A N 1
ATOM 704 C CA . ALA A 1 94 ? 21.560 -43.194 2.695 1.00 70.00 94 ALA A CA 1
ATOM 705 C C . ALA A 1 94 ? 21.521 -41.782 3.325 1.00 70.00 94 ALA A C 1
ATOM 707 O O . ALA A 1 94 ? 22.436 -40.983 3.104 1.00 70.00 94 ALA A O 1
ATOM 708 N N . PRO A 1 95 ? 20.490 -41.469 4.133 1.00 66.38 95 PRO A N 1
ATOM 709 C CA . PRO A 1 95 ? 20.360 -40.175 4.790 1.00 66.38 95 PRO A CA 1
ATOM 710 C C . PRO A 1 95 ? 21.513 -39.945 5.775 1.00 66.38 95 PRO A C 1
ATOM 712 O O . PRO A 1 95 ? 21.697 -40.691 6.736 1.00 66.38 95 PRO A O 1
ATOM 715 N N . VAL A 1 96 ? 22.284 -38.884 5.535 1.00 70.19 96 VAL A N 1
ATOM 716 C CA . VAL A 1 96 ? 23.278 -38.365 6.481 1.00 70.19 96 VAL A CA 1
ATOM 717 C C . VAL A 1 96 ? 22.526 -37.770 7.671 1.00 70.19 96 VAL A C 1
ATOM 719 O O . VAL A 1 96 ? 21.672 -36.901 7.497 1.00 70.19 96 VAL A O 1
ATOM 722 N N . ALA A 1 97 ? 22.824 -38.262 8.874 1.00 70.94 97 ALA A N 1
ATOM 723 C CA . ALA A 1 97 ? 22.196 -37.807 10.108 1.00 70.94 97 ALA A CA 1
ATOM 724 C C . ALA A 1 97 ? 22.395 -36.287 10.317 1.00 70.94 97 ALA A C 1
ATOM 726 O O . ALA A 1 97 ? 23.486 -35.769 10.050 1.00 70.94 97 ALA A O 1
ATOM 727 N N . PRO A 1 98 ? 21.371 -35.560 10.798 1.00 64.75 98 PRO A N 1
ATOM 728 C CA . PRO A 1 98 ? 21.489 -34.139 11.101 1.00 64.75 98 PRO A CA 1
ATOM 729 C C . PRO A 1 98 ? 22.512 -33.923 12.221 1.00 64.75 98 PRO A C 1
ATOM 731 O O . PRO A 1 98 ? 22.414 -34.526 13.289 1.00 64.75 98 PRO A O 1
ATOM 734 N N . ARG A 1 99 ? 23.498 -33.052 11.975 1.00 56.84 99 ARG A N 1
ATOM 735 C CA . ARG A 1 99 ? 24.430 -32.591 13.010 1.00 56.84 99 ARG A CA 1
ATOM 736 C C . ARG A 1 99 ? 23.648 -31.765 14.031 1.00 56.84 99 ARG A C 1
ATOM 738 O O . ARG A 1 99 ? 23.026 -30.765 13.675 1.00 56.84 99 ARG A O 1
ATOM 745 N N . THR A 1 100 ? 23.659 -32.208 15.280 1.00 57.69 100 THR A N 1
ATOM 746 C CA . THR A 1 100 ? 23.095 -31.504 16.430 1.00 57.69 100 THR A CA 1
ATOM 747 C C . THR A 1 100 ? 23.836 -30.185 16.662 1.00 57.69 100 THR A C 1
ATOM 749 O O . THR A 1 100 ? 25.059 -30.115 16.585 1.00 57.69 100 THR A O 1
ATOM 752 N N . PHE A 1 101 ? 23.073 -29.126 16.938 1.00 52.97 101 PHE A N 1
ATOM 753 C CA . PHE A 1 101 ? 23.539 -27.741 17.101 1.00 52.97 101 PHE A CA 1
ATOM 754 C C . PHE A 1 101 ? 24.343 -27.485 18.393 1.00 52.97 101 PHE A C 1
ATOM 756 O O . PHE A 1 101 ? 24.752 -26.354 18.642 1.00 52.97 101 PHE A O 1
ATOM 763 N N . GLU A 1 102 ? 24.567 -28.507 19.220 1.00 55.19 102 GLU A N 1
ATOM 764 C CA . GLU A 1 102 ? 25.226 -28.361 20.524 1.00 55.19 102 GLU A CA 1
ATOM 765 C C . GLU A 1 102 ? 26.756 -28.242 20.438 1.00 55.19 102 GLU A C 1
ATOM 767 O O . GLU A 1 102 ? 27.382 -27.811 21.399 1.00 55.19 102 GLU A O 1
ATOM 772 N N . ASP A 1 103 ? 27.366 -28.520 19.282 1.00 49.09 103 ASP A N 1
ATOM 773 C CA . ASP A 1 103 ? 28.832 -28.585 19.151 1.00 49.09 103 ASP A CA 1
ATOM 774 C C . ASP A 1 103 ? 29.516 -27.237 18.824 1.00 49.09 103 ASP A C 1
ATOM 776 O O . ASP A 1 103 ? 30.722 -27.187 18.595 1.00 49.09 103 ASP A O 1
ATOM 780 N N . VAL A 1 104 ? 28.771 -26.121 18.774 1.00 49.78 104 VAL A N 1
ATOM 781 C CA . VAL A 1 104 ? 29.303 -24.805 18.335 1.00 49.78 104 VAL A CA 1
ATOM 782 C C . VAL A 1 104 ? 29.327 -23.741 19.444 1.00 49.78 104 VAL A C 1
ATOM 784 O O . VAL A 1 104 ? 29.893 -22.669 19.252 1.00 49.78 104 VAL A O 1
ATOM 787 N N . LEU A 1 105 ? 28.780 -24.006 20.635 1.00 52.41 105 LEU A N 1
ATOM 788 C CA . LEU A 1 105 ? 28.653 -22.975 21.682 1.00 52.41 105 LEU A CA 1
ATOM 789 C C . LEU A 1 105 ? 29.746 -22.975 22.760 1.00 52.41 105 LEU A C 1
ATOM 791 O O . LEU A 1 105 ? 29.655 -22.202 23.710 1.00 52.41 105 LEU A O 1
ATOM 795 N N . THR A 1 106 ? 30.816 -23.754 22.602 1.00 53.47 106 THR A N 1
ATOM 796 C CA . THR A 1 106 ? 31.830 -23.902 23.660 1.00 53.47 106 THR A CA 1
ATOM 797 C C . THR A 1 106 ? 33.221 -23.474 23.207 1.00 53.47 106 THR A C 1
ATOM 799 O O . THR A 1 106 ? 34.159 -24.266 23.233 1.00 53.47 106 THR A O 1
ATOM 802 N N . THR A 1 107 ? 33.397 -22.221 22.777 1.00 47.22 107 THR A N 1
ATOM 803 C CA . THR A 1 107 ? 34.713 -21.556 22.865 1.00 47.22 107 THR A CA 1
ATOM 804 C C . THR A 1 107 ? 34.615 -20.043 22.662 1.00 47.22 107 THR A C 1
ATOM 806 O O . THR A 1 107 ? 34.241 -19.579 21.591 1.00 47.22 107 THR A O 1
ATOM 809 N N . GLY A 1 108 ? 35.047 -19.279 23.670 1.00 43.69 108 GLY A N 1
ATOM 810 C CA . GLY A 1 108 ? 35.593 -17.934 23.464 1.00 43.69 108 GLY A CA 1
ATOM 811 C C . GLY A 1 108 ? 34.790 -16.773 24.045 1.00 43.69 108 GLY A C 1
ATOM 812 O O . GLY A 1 108 ? 34.240 -15.965 23.304 1.00 43.69 108 GLY A O 1
ATOM 813 N N . GLU A 1 109 ? 34.811 -16.631 25.370 1.00 47.41 109 GLU A N 1
ATOM 814 C CA . GLU A 1 109 ? 34.603 -15.339 26.028 1.00 47.41 109 GLU A CA 1
ATOM 815 C C . GLU A 1 109 ? 35.691 -14.342 25.591 1.00 47.41 109 GLU A C 1
ATOM 817 O O . GLU A 1 109 ? 36.880 -14.582 25.789 1.00 47.41 109 GLU A O 1
ATOM 822 N N . THR A 1 110 ? 35.290 -13.186 25.056 1.00 52.19 110 THR A N 1
ATOM 823 C CA . THR A 1 110 ? 36.065 -11.940 25.178 1.00 52.19 110 THR A CA 1
ATOM 824 C C . THR A 1 110 ? 35.098 -10.783 25.456 1.00 52.19 110 THR A C 1
ATOM 826 O O . THR A 1 110 ? 34.082 -10.663 24.768 1.00 52.19 110 THR A O 1
ATOM 829 N N . PRO A 1 111 ? 35.357 -9.932 26.466 1.00 58.91 111 PRO A N 1
ATOM 830 C CA . PRO A 1 111 ? 34.488 -8.807 26.776 1.00 58.91 111 PRO A CA 1
ATOM 831 C C . PRO A 1 111 ? 34.810 -7.620 25.859 1.00 58.91 111 PRO A C 1
ATOM 833 O O . PRO A 1 111 ? 35.863 -6.996 25.973 1.00 58.91 111 PRO A O 1
ATOM 836 N N . ILE A 1 112 ? 33.877 -7.273 24.969 1.00 49.69 112 ILE A N 1
ATOM 837 C CA . ILE A 1 112 ? 33.893 -6.000 24.238 1.00 49.69 112 ILE A CA 1
ATOM 838 C C . ILE A 1 112 ? 33.252 -4.946 25.145 1.00 49.69 112 ILE A C 1
ATOM 840 O O . ILE A 1 112 ? 32.050 -4.698 25.097 1.00 49.69 112 ILE A O 1
ATOM 844 N N . ALA A 1 113 ? 34.069 -4.343 26.002 1.00 49.69 113 ALA A N 1
ATOM 845 C CA . ALA A 1 113 ? 33.754 -3.088 26.666 1.00 49.69 113 ALA A CA 1
ATOM 846 C C . ALA A 1 113 ? 34.712 -2.004 26.145 1.00 49.69 113 ALA A C 1
ATOM 848 O O . ALA A 1 113 ? 35.890 -2.266 25.944 1.00 49.69 113 ALA A O 1
ATOM 849 N N . SER A 1 114 ? 34.181 -0.791 25.964 1.00 53.44 114 SER A N 1
ATOM 850 C CA . SER A 1 114 ? 34.877 0.474 25.661 1.00 53.44 114 SER A CA 1
ATOM 851 C C . SER A 1 114 ? 35.262 0.781 24.204 1.00 53.44 114 SER A C 1
ATOM 853 O O . SER A 1 114 ? 36.441 0.867 23.879 1.00 53.44 114 SER A O 1
ATOM 855 N N . ILE A 1 115 ? 34.291 1.101 23.339 1.00 50.38 115 ILE A N 1
ATOM 856 C CA . ILE A 1 115 ? 34.555 1.983 22.180 1.00 50.38 115 ILE A CA 1
ATOM 857 C C . ILE A 1 115 ? 33.339 2.878 21.893 1.00 50.38 115 ILE A C 1
ATOM 859 O O . ILE A 1 115 ? 32.803 2.822 20.803 1.00 50.38 115 ILE A O 1
ATOM 863 N N . PHE A 1 116 ? 32.866 3.689 22.847 1.00 49.91 116 PHE A N 1
ATOM 864 C CA . PHE A 1 116 ? 32.027 4.865 22.536 1.00 49.91 116 PHE A CA 1
ATOM 865 C C . PHE A 1 116 ? 32.184 5.935 23.624 1.00 49.91 116 PHE A C 1
ATOM 867 O O . PHE A 1 116 ? 31.314 6.135 24.465 1.00 49.91 116 PHE A O 1
ATOM 874 N N . ALA A 1 117 ? 33.319 6.630 23.598 1.00 46.47 117 ALA A N 1
ATOM 875 C CA . ALA A 1 117 ? 33.447 7.969 24.157 1.00 46.47 117 ALA A CA 1
ATOM 876 C C . ALA A 1 117 ? 33.842 8.886 22.995 1.00 46.47 117 ALA A C 1
ATOM 878 O O . ALA A 1 117 ? 35.000 8.927 22.590 1.00 46.47 117 ALA A O 1
ATOM 879 N N . THR A 1 118 ? 32.858 9.553 22.395 1.00 52.78 118 THR A N 1
ATOM 880 C CA . THR A 1 118 ? 33.096 10.607 21.405 1.00 52.78 118 THR A CA 1
ATOM 881 C C . THR A 1 118 ? 32.886 11.941 22.102 1.00 52.78 118 THR A C 1
ATOM 883 O O . THR A 1 118 ? 31.757 12.396 22.277 1.00 52.78 118 THR A O 1
ATOM 886 N N . GLU A 1 119 ? 33.997 12.531 22.538 1.00 43.00 119 GLU A N 1
ATOM 887 C CA . GLU A 1 119 ? 34.104 13.949 22.869 1.00 43.00 119 GLU A CA 1
ATOM 888 C C . GLU A 1 119 ? 33.764 14.806 21.643 1.00 43.00 119 GLU A C 1
ATOM 890 O O . GLU A 1 119 ? 34.220 14.555 20.526 1.00 43.00 119 GLU A O 1
ATOM 895 N N . ALA A 1 120 ? 32.962 15.843 21.868 1.00 50.06 120 ALA A N 1
ATOM 896 C CA . ALA A 1 120 ? 32.709 16.907 20.911 1.00 50.06 120 ALA A CA 1
ATOM 897 C C . ALA A 1 120 ? 33.841 17.947 20.975 1.00 50.06 120 ALA A C 1
ATOM 899 O O . ALA A 1 120 ? 34.135 18.425 22.073 1.00 50.06 120 ALA A O 1
ATOM 900 N N . PRO A 1 121 ? 34.420 18.395 19.846 1.00 60.44 121 PRO A N 1
ATOM 901 C CA . PRO A 1 121 ? 35.230 19.598 19.848 1.00 60.44 121 PRO A CA 1
ATOM 902 C C . PRO A 1 121 ? 34.390 20.812 19.443 1.00 60.44 121 PRO A C 1
ATOM 904 O O . PRO A 1 121 ? 33.793 20.886 18.367 1.00 60.44 121 PRO A O 1
ATOM 907 N N . ALA A 1 122 ? 34.380 21.787 20.346 1.00 52.25 122 ALA A N 1
ATOM 908 C CA . ALA A 1 122 ? 33.989 23.158 20.089 1.00 52.25 122 ALA A CA 1
ATOM 909 C C . ALA A 1 122 ? 34.996 23.860 19.155 1.00 52.25 122 ALA A C 1
ATOM 911 O O . ALA A 1 122 ? 36.196 23.633 19.250 1.00 52.25 122 ALA A O 1
ATOM 912 N N . GLY A 1 123 ? 34.482 24.768 18.318 1.00 52.16 123 GLY A N 1
ATOM 913 C CA . GLY A 1 123 ? 35.147 26.010 17.900 1.00 52.16 123 GLY A CA 1
ATOM 914 C C . GLY A 1 123 ? 36.476 25.907 17.142 1.00 52.16 123 GLY A C 1
ATOM 915 O O . GLY A 1 123 ? 37.539 25.840 17.744 1.00 52.16 123 GLY A O 1
ATOM 916 N N . GLY A 1 124 ? 36.432 26.071 15.816 1.00 43.53 124 GLY A N 1
ATOM 917 C CA . GLY A 1 124 ? 37.630 26.271 14.996 1.00 43.53 124 GLY A CA 1
ATOM 918 C C . GLY A 1 124 ? 37.336 27.087 13.739 1.00 43.53 124 GLY A C 1
ATOM 919 O O . GLY A 1 124 ? 36.654 26.633 12.826 1.00 43.53 124 GLY A O 1
ATOM 920 N N . SER A 1 125 ? 37.834 28.317 13.728 1.00 50.41 125 SER A N 1
ATOM 921 C CA . SER A 1 125 ? 37.825 29.311 12.651 1.00 50.41 125 SER A CA 1
ATOM 922 C C . SER A 1 125 ? 38.273 28.779 11.281 1.00 50.41 125 SER A C 1
ATOM 924 O O . SER A 1 125 ? 39.302 28.116 11.180 1.00 50.41 125 SER A O 1
ATOM 926 N N . LYS A 1 126 ? 37.551 29.157 10.215 1.00 45.31 126 LYS A N 1
ATOM 927 C CA . LYS A 1 126 ? 37.937 28.937 8.808 1.00 45.31 126 LYS A CA 1
ATOM 928 C C . LYS A 1 126 ? 39.194 29.751 8.445 1.00 45.31 126 LYS A C 1
ATOM 930 O O . LYS A 1 126 ? 39.117 30.978 8.500 1.00 45.31 126 LYS A O 1
ATOM 935 N N . PRO A 1 127 ? 40.299 29.135 7.989 1.00 51.91 127 PRO A N 1
ATOM 936 C CA . PRO A 1 127 ? 41.313 29.846 7.225 1.00 51.91 127 PRO A CA 1
ATOM 937 C C . PRO A 1 127 ? 40.855 29.996 5.767 1.00 51.91 127 PRO A C 1
ATOM 939 O O . PRO A 1 127 ? 40.370 29.051 5.142 1.00 51.91 127 PRO A O 1
ATOM 942 N N . GLY A 1 128 ? 40.970 31.217 5.242 1.00 53.19 128 GLY A N 1
ATOM 943 C CA . GLY A 1 128 ? 40.698 31.532 3.845 1.00 53.19 128 GLY A CA 1
ATOM 944 C C . GLY A 1 128 ? 41.733 30.890 2.926 1.00 53.19 128 GLY A C 1
ATOM 945 O O . GLY A 1 128 ? 42.930 31.126 3.069 1.00 53.19 128 GLY A O 1
ATOM 946 N N . TYR A 1 129 ? 41.260 30.106 1.962 1.00 54.44 129 TYR A N 1
ATOM 947 C CA . TYR A 1 129 ? 42.076 29.662 0.841 1.00 54.44 129 TYR A CA 1
ATOM 948 C C . TYR A 1 129 ? 42.035 30.738 -0.241 1.00 54.44 129 TYR A C 1
ATOM 950 O O . TYR A 1 129 ? 41.023 30.932 -0.914 1.00 54.44 129 TYR A O 1
ATOM 958 N N . ALA A 1 130 ? 43.146 31.460 -0.371 1.00 47.38 130 ALA A N 1
ATOM 959 C CA . ALA A 1 130 ? 43.439 32.270 -1.538 1.00 47.38 130 ALA A CA 1
ATOM 960 C C . ALA A 1 130 ? 43.627 31.346 -2.751 1.00 47.38 130 ALA A C 1
ATOM 962 O O . ALA A 1 130 ? 44.381 30.374 -2.693 1.00 47.38 130 ALA A O 1
ATOM 963 N N . ALA A 1 131 ? 42.921 31.648 -3.838 1.00 50.00 131 ALA A N 1
ATOM 964 C CA . ALA A 1 131 ? 43.076 30.971 -5.116 1.00 50.00 131 ALA A CA 1
ATOM 965 C C . ALA A 1 131 ? 44.469 31.272 -5.702 1.00 50.00 131 ALA A C 1
ATOM 967 O O . ALA A 1 131 ? 44.836 32.446 -5.794 1.00 50.00 131 ALA A O 1
ATOM 968 N N . PRO A 1 132 ? 45.251 30.261 -6.120 1.00 56.00 132 PRO A N 1
ATOM 969 C CA . PRO A 1 132 ? 46.446 30.507 -6.905 1.00 56.00 132 PRO A CA 1
ATOM 970 C C . PRO A 1 132 ? 46.048 30.924 -8.324 1.00 56.00 132 PRO A C 1
ATOM 972 O O . PRO A 1 132 ? 45.342 30.212 -9.039 1.00 56.00 132 PRO A O 1
ATOM 975 N N . SER A 1 133 ? 46.524 32.100 -8.719 1.00 55.03 133 SER A N 1
ATOM 976 C CA . SER A 1 133 ? 46.496 32.624 -10.079 1.00 55.03 133 SER A CA 1
ATOM 977 C C . SER A 1 133 ? 47.274 31.685 -11.009 1.00 55.03 133 SER A C 1
ATOM 979 O O . SER A 1 133 ? 48.503 31.738 -11.065 1.00 55.03 133 SER A O 1
ATOM 981 N N . ALA A 1 134 ? 46.569 30.812 -11.731 1.00 52.53 134 ALA A N 1
ATOM 982 C CA . ALA A 1 134 ? 47.154 30.022 -12.806 1.00 52.53 134 ALA A CA 1
ATOM 983 C C . ALA A 1 134 ? 47.388 30.941 -14.010 1.00 52.53 134 ALA A C 1
ATOM 985 O O . ALA A 1 134 ? 46.467 31.338 -14.723 1.00 52.53 134 ALA A O 1
ATOM 986 N N . SER A 1 135 ? 48.649 31.325 -14.160 1.00 57.66 135 SER A N 1
ATOM 987 C CA . SER A 1 135 ? 49.197 32.015 -15.312 1.00 57.66 135 SER A CA 1
ATOM 988 C C . SER A 1 135 ? 49.600 30.997 -16.381 1.00 57.66 135 SER A C 1
ATOM 990 O O . SER A 1 135 ? 50.164 29.955 -16.068 1.00 57.66 135 SER A O 1
ATOM 992 N N . ILE A 1 136 ? 49.313 31.362 -17.632 1.00 54.12 136 ILE A N 1
ATOM 993 C CA . ILE A 1 136 ? 50.159 31.135 -18.810 1.00 54.12 136 ILE A CA 1
ATOM 994 C C . ILE A 1 136 ? 50.500 29.662 -19.086 1.00 54.12 136 ILE A C 1
ATOM 996 O O . ILE A 1 136 ? 51.573 29.172 -18.754 1.00 54.12 136 ILE A O 1
ATOM 1000 N N . PHE A 1 137 ? 49.597 29.001 -19.806 1.00 51.62 137 PHE A N 1
ATOM 1001 C CA . PHE A 1 137 ? 49.967 27.972 -20.774 1.00 51.62 137 PHE A CA 1
ATOM 1002 C C . PHE A 1 137 ? 49.189 28.247 -22.066 1.00 51.62 137 PHE A C 1
ATOM 1004 O O . PHE A 1 137 ? 48.048 27.821 -22.234 1.00 51.62 137 PHE A O 1
ATOM 1011 N N . ASP A 1 138 ? 49.816 29.034 -22.944 1.00 54.47 138 ASP A N 1
ATOM 1012 C CA . ASP A 1 138 ? 49.526 29.072 -24.378 1.00 54.47 138 ASP A CA 1
ATOM 1013 C C . ASP A 1 138 ? 50.065 27.774 -24.992 1.00 54.47 138 ASP A C 1
ATOM 1015 O O . ASP A 1 138 ? 51.138 27.747 -25.587 1.00 54.47 138 ASP A O 1
ATOM 1019 N N . ASP A 1 139 ? 49.327 26.681 -24.821 1.00 46.00 139 ASP A N 1
ATOM 1020 C CA . ASP A 1 139 ? 49.506 25.482 -25.632 1.00 46.00 139 ASP A CA 1
ATOM 1021 C C . ASP A 1 139 ? 48.268 25.346 -26.505 1.00 46.00 139 ASP A C 1
ATOM 1023 O O . ASP A 1 139 ? 47.217 24.869 -26.084 1.00 46.00 139 ASP A O 1
ATOM 1027 N N . ASN A 1 140 ? 48.404 25.833 -27.735 1.00 52.78 140 ASN A N 1
ATOM 1028 C CA . ASN A 1 140 ? 47.487 25.590 -28.833 1.00 52.78 140 ASN A CA 1
ATOM 1029 C C . ASN A 1 140 ? 47.460 24.068 -29.083 1.00 52.78 140 ASN A C 1
ATOM 1031 O O . ASN A 1 140 ? 48.443 23.538 -29.616 1.00 52.78 140 ASN A O 1
ATOM 1035 N N . PRO A 1 141 ? 46.411 23.324 -28.674 1.00 58.41 141 PRO A N 1
ATOM 1036 C CA . PRO A 1 141 ? 46.372 21.900 -28.952 1.00 58.41 141 PRO A CA 1
ATOM 1037 C C . PRO A 1 141 ? 46.315 21.718 -30.475 1.00 58.41 141 PRO A C 1
ATOM 1039 O O . PRO A 1 141 ? 45.627 22.490 -31.153 1.00 58.41 141 PRO A O 1
ATOM 1042 N N . PRO A 1 142 ? 47.021 20.722 -31.041 1.00 56.31 142 PRO A N 1
ATOM 1043 C CA . PRO A 1 142 ? 46.942 20.446 -32.466 1.00 56.31 142 PRO A CA 1
ATOM 1044 C C . PRO A 1 142 ? 45.473 20.291 -32.834 1.00 56.31 142 PRO A C 1
ATOM 1046 O O . PRO A 1 142 ? 44.733 19.565 -32.164 1.00 56.31 142 PRO A O 1
ATOM 1049 N N . SER A 1 143 ? 45.057 21.028 -33.862 1.00 54.31 143 SER A N 1
ATOM 1050 C CA . SER A 1 143 ? 43.712 21.001 -34.409 1.00 54.31 143 SER A CA 1
ATOM 1051 C C . SER A 1 143 ? 43.353 19.550 -34.714 1.00 54.31 143 SER A C 1
ATOM 1053 O O . SER A 1 143 ? 43.780 18.988 -35.719 1.00 54.31 143 SER A O 1
ATOM 1055 N N . TYR A 1 144 ? 42.618 18.919 -33.801 1.00 48.66 144 TYR A N 1
ATOM 1056 C CA . TYR A 1 144 ? 42.003 17.631 -34.046 1.00 48.66 144 TYR A CA 1
ATOM 1057 C C . TYR A 1 144 ? 40.976 17.884 -35.141 1.00 48.66 144 TYR A C 1
ATOM 1059 O O . TYR A 1 144 ? 39.887 18.387 -34.868 1.00 48.66 144 TYR A O 1
ATOM 1067 N N . GLU A 1 145 ? 41.331 17.564 -36.385 1.00 46.06 145 GLU A N 1
ATOM 1068 C CA . GLU A 1 145 ? 40.328 17.265 -37.394 1.00 46.06 145 GLU A CA 1
ATOM 1069 C C . GLU A 1 145 ? 39.437 16.181 -36.781 1.00 46.06 145 GLU A C 1
ATOM 1071 O O . GLU A 1 145 ? 39.929 15.086 -36.474 1.00 46.06 145 GLU A O 1
ATOM 1076 N N . PRO A 1 146 ? 38.147 16.460 -36.517 1.00 51.34 146 PRO A N 1
ATOM 1077 C CA . PRO A 1 146 ? 37.244 15.418 -36.094 1.00 51.34 146 PRO A CA 1
ATOM 1078 C C . PRO A 1 146 ? 37.187 14.451 -37.267 1.00 51.34 146 PRO A C 1
ATOM 1080 O O . PRO A 1 146 ? 36.559 14.744 -38.284 1.00 51.34 146 PRO A O 1
ATOM 1083 N N . MET A 1 147 ? 37.889 13.319 -37.149 1.00 47.66 147 MET A N 1
ATOM 1084 C CA . MET A 1 147 ? 37.713 12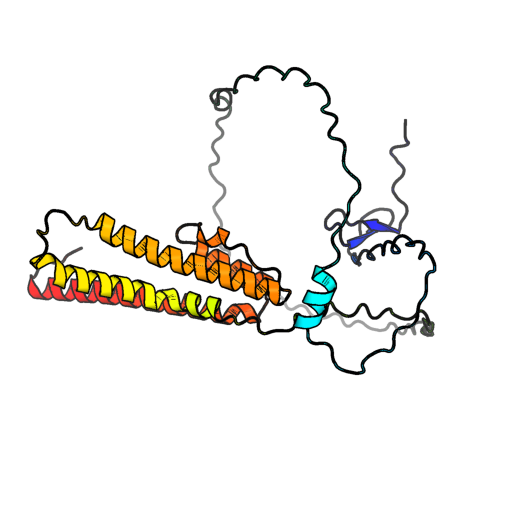.198 -38.054 1.00 47.66 147 MET A CA 1
ATOM 1085 C C . MET A 1 147 ? 36.217 11.958 -38.125 1.00 47.66 147 MET A C 1
ATOM 1087 O O . MET A 1 147 ? 35.600 11.508 -37.156 1.00 47.66 147 MET A O 1
ATOM 1091 N N . SER A 1 148 ? 35.663 12.340 -39.272 1.00 48.38 148 SER A N 1
ATOM 1092 C CA . SER A 1 148 ? 34.316 12.057 -39.717 1.00 48.38 148 SER A CA 1
ATOM 1093 C C . SER A 1 148 ? 34.133 10.555 -39.585 1.00 48.38 148 SER A C 1
ATOM 1095 O O . SER A 1 148 ? 34.522 9.759 -40.441 1.00 48.38 148 SER A O 1
ATOM 1097 N N . ARG A 1 149 ? 33.628 10.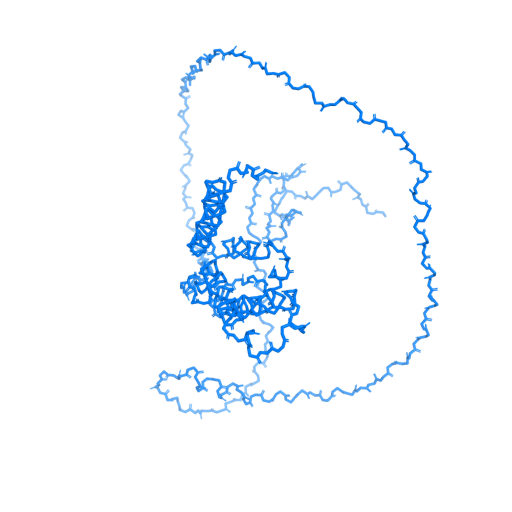156 -38.418 1.00 49.25 149 ARG A N 1
ATOM 1098 C CA . ARG A 1 149 ? 33.307 8.787 -38.058 1.00 49.25 149 ARG A CA 1
ATOM 1099 C C . ARG A 1 149 ? 32.030 8.465 -38.820 1.00 49.25 149 ARG A C 1
ATOM 1101 O O . ARG A 1 149 ? 30.946 8.401 -38.257 1.00 49.25 149 ARG A O 1
ATOM 1108 N N . GLY A 1 150 ? 32.176 8.261 -40.126 1.00 50.50 150 GLY A N 1
ATOM 1109 C CA . GLY A 1 150 ? 31.195 7.649 -41.016 1.00 50.50 150 GLY A CA 1
ATOM 1110 C C . GLY A 1 150 ? 31.007 6.165 -40.697 1.00 50.50 150 GLY A C 1
ATOM 1111 O O . GLY A 1 150 ? 31.044 5.317 -41.580 1.00 50.50 150 GLY A O 1
ATOM 1112 N N . ARG A 1 151 ? 30.848 5.831 -39.416 1.00 49.62 151 ARG A N 1
ATOM 1113 C CA . ARG A 1 151 ? 30.402 4.531 -38.937 1.00 49.62 151 ARG A CA 1
ATOM 1114 C C . ARG A 1 151 ? 29.108 4.846 -38.223 1.00 49.62 151 ARG A C 1
ATOM 1116 O O . ARG A 1 151 ? 29.159 5.368 -37.113 1.00 49.62 151 ARG A O 1
ATOM 1123 N N . GLY A 1 152 ? 28.001 4.641 -38.942 1.00 51.78 152 GLY A N 1
ATOM 1124 C CA . GLY A 1 152 ? 26.651 4.937 -38.486 1.00 51.78 152 GLY A CA 1
ATOM 1125 C C . GLY A 1 152 ? 26.545 4.611 -37.011 1.00 51.78 152 GLY A C 1
ATOM 1126 O O . GLY A 1 152 ? 26.682 3.450 -36.625 1.00 51.78 152 GLY A O 1
ATOM 1127 N N . ALA A 1 153 ? 26.408 5.656 -36.194 1.00 52.53 153 ALA A N 1
ATOM 1128 C CA . ALA A 1 153 ? 25.956 5.481 -34.839 1.00 52.53 153 ALA A CA 1
ATOM 1129 C C . ALA A 1 153 ? 24.631 4.751 -35.006 1.00 52.53 153 ALA A C 1
ATOM 1131 O O . ALA A 1 153 ? 23.653 5.339 -35.466 1.00 52.53 153 ALA A O 1
ATOM 1132 N N . VAL A 1 154 ? 24.642 3.440 -34.751 1.00 59.06 154 VAL A N 1
ATOM 1133 C CA . VAL A 1 154 ? 23.430 2.727 -34.403 1.00 59.06 154 VAL A CA 1
ATOM 1134 C C . VAL A 1 154 ? 22.935 3.557 -33.244 1.00 59.06 154 VAL A C 1
ATOM 1136 O O . VAL A 1 154 ? 23.548 3.559 -32.175 1.00 59.06 154 VAL A O 1
ATOM 1139 N N . VAL A 1 155 ? 21.943 4.401 -33.524 1.00 55.78 155 VAL A N 1
ATOM 1140 C CA . VAL A 1 155 ? 21.133 5.019 -32.499 1.00 55.78 155 VAL A CA 1
ATOM 1141 C C . VAL A 1 155 ? 20.657 3.803 -31.737 1.00 55.78 155 VAL A C 1
ATOM 1143 O O . VAL A 1 155 ? 19.819 3.049 -32.224 1.00 55.78 155 VAL A O 1
ATOM 1146 N N . VAL A 1 156 ? 21.332 3.502 -30.627 1.00 58.22 156 VAL A N 1
ATOM 1147 C CA . VAL A 1 156 ? 20.815 2.583 -29.633 1.00 58.22 156 VAL A CA 1
ATOM 1148 C C . VAL A 1 156 ? 19.601 3.348 -29.175 1.00 58.22 156 VAL A C 1
ATOM 1150 O O . VAL A 1 156 ? 19.736 4.282 -28.387 1.00 58.22 156 VAL A O 1
ATOM 1153 N N . GLU A 1 157 ? 18.476 3.085 -29.842 1.00 53.09 157 GLU A N 1
ATOM 1154 C CA . GLU A 1 157 ? 17.186 3.650 -29.510 1.00 53.09 157 GLU A CA 1
ATOM 1155 C C . GLU A 1 157 ? 17.090 3.468 -28.009 1.00 53.09 157 GLU A C 1
ATOM 1157 O O . GLU A 1 157 ? 17.127 2.337 -27.510 1.00 53.09 157 GLU A O 1
ATOM 1162 N N . SER A 1 158 ? 17.161 4.593 -27.287 1.00 63.47 158 SER A N 1
ATOM 1163 C CA . SER A 1 158 ? 17.035 4.593 -25.840 1.00 63.47 158 SER A CA 1
ATOM 1164 C C . SER A 1 158 ? 15.835 3.711 -25.547 1.00 63.47 158 SER A C 1
ATOM 1166 O O . SER A 1 158 ? 14.796 3.972 -26.160 1.00 63.47 158 SER A O 1
ATOM 1168 N N . PRO A 1 159 ? 15.998 2.645 -24.736 1.00 65.69 159 PRO A N 1
ATOM 1169 C CA . PRO A 1 159 ? 14.985 1.612 -24.567 1.00 65.69 159 PRO A CA 1
ATOM 1170 C C . PRO A 1 159 ? 13.651 2.313 -24.408 1.00 65.69 159 PRO A C 1
ATOM 1172 O O . PRO A 1 159 ? 13.539 3.117 -23.481 1.00 65.69 159 PRO A O 1
ATOM 1175 N N . GLU A 1 160 ? 12.759 2.105 -25.388 1.00 68.69 160 GLU A N 1
ATOM 1176 C CA . GLU A 1 160 ? 11.568 2.932 -25.585 1.00 68.69 160 GLU A CA 1
ATOM 1177 C C . GLU A 1 160 ? 10.966 3.255 -24.225 1.00 68.69 160 GLU A C 1
ATOM 1179 O O . GLU A 1 160 ? 10.649 2.336 -23.457 1.00 68.69 160 GLU A O 1
ATOM 1184 N N . GLU A 1 161 ? 10.912 4.546 -23.880 1.00 73.06 161 GLU A N 1
ATOM 1185 C CA . GLU A 1 161 ? 10.397 4.931 -22.576 1.00 73.06 161 GLU A CA 1
ATOM 1186 C C . GLU A 1 161 ? 9.017 4.285 -22.407 1.00 73.06 161 GLU A C 1
ATOM 1188 O O . GLU A 1 161 ? 8.183 4.382 -23.312 1.00 73.06 161 GLU A O 1
ATOM 1193 N N . PRO A 1 162 ? 8.778 3.566 -21.294 1.00 75.75 162 PRO A N 1
ATOM 1194 C CA . PRO A 1 162 ? 7.578 2.767 -21.135 1.00 75.75 162 PRO A CA 1
ATOM 1195 C C . PRO A 1 162 ? 6.341 3.628 -21.376 1.00 75.75 162 PRO A C 1
ATOM 1197 O O . PRO A 1 162 ? 6.099 4.628 -20.698 1.00 75.75 162 PRO A O 1
ATOM 1200 N N . TRP A 1 163 ? 5.566 3.219 -22.374 1.00 73.75 163 TRP A N 1
ATOM 1201 C CA . TRP A 1 163 ? 4.404 3.928 -22.875 1.00 73.75 163 TRP A CA 1
ATOM 1202 C C . TRP A 1 163 ? 3.275 3.847 -21.837 1.00 73.75 163 TRP A C 1
ATOM 1204 O O . TRP A 1 163 ? 2.452 2.929 -21.850 1.00 73.75 163 TRP A O 1
ATOM 1214 N N . GLY A 1 164 ? 3.228 4.779 -20.885 1.00 79.94 164 GLY A N 1
ATOM 1215 C CA . GLY A 1 164 ? 2.102 4.869 -19.959 1.00 79.94 164 GLY A CA 1
ATOM 1216 C C . GLY A 1 164 ? 2.368 5.620 -18.664 1.00 79.94 164 GLY A C 1
ATOM 1217 O O . GLY A 1 164 ? 3.491 5.807 -18.218 1.00 79.94 164 GLY A O 1
ATOM 1218 N N . SER A 1 165 ? 1.279 6.031 -18.017 1.00 88.56 165 SER A N 1
ATOM 1219 C CA . SER A 1 165 ? 1.346 6.611 -16.678 1.00 88.56 165 SER A CA 1
ATOM 1220 C C . SER A 1 165 ? 1.762 5.557 -15.648 1.00 88.56 165 SER A C 1
ATOM 1222 O O . SER A 1 165 ? 1.322 4.408 -15.688 1.00 88.56 165 SER A O 1
ATOM 1224 N N . SER A 1 166 ? 2.555 5.959 -14.664 1.00 88.94 166 SER A N 1
ATOM 1225 C CA . SER A 1 166 ? 2.880 5.165 -13.470 1.00 88.94 166 SER A CA 1
ATOM 1226 C C . SER A 1 166 ? 1.727 5.102 -12.457 1.00 88.94 166 SER A C 1
ATOM 1228 O O . SER A 1 166 ? 1.743 4.303 -11.511 1.00 88.94 166 SER A O 1
ATOM 1230 N N . HIS A 1 167 ? 0.697 5.924 -12.659 1.00 92.75 167 HIS A N 1
ATOM 1231 C CA . HIS A 1 167 ? -0.507 5.952 -11.847 1.00 92.75 167 HIS A CA 1
ATOM 1232 C C . HIS A 1 167 ? -1.477 4.871 -12.339 1.00 92.75 167 HIS A C 1
ATOM 1234 O O . HIS A 1 167 ? -2.003 4.913 -13.454 1.00 92.75 167 HIS A O 1
ATOM 1240 N N . THR A 1 168 ? -1.683 3.854 -11.509 1.00 94.50 168 THR A N 1
ATOM 1241 C CA . THR A 1 168 ? -2.657 2.784 -11.740 1.00 94.50 168 THR A CA 1
ATOM 1242 C C . THR A 1 168 ? -3.840 2.997 -10.791 1.00 94.50 168 THR A C 1
ATOM 1244 O O . THR A 1 168 ? -3.685 3.523 -9.690 1.00 94.50 168 THR A O 1
ATOM 1247 N N . LEU A 1 169 ? -5.051 2.619 -11.194 1.00 95.38 169 LEU A N 1
ATOM 1248 C CA . LEU A 1 169 ? -6.210 2.709 -10.300 1.00 95.38 169 LEU A CA 1
ATOM 1249 C C . LEU A 1 169 ? -6.046 1.836 -9.032 1.00 95.38 169 LEU A C 1
ATOM 1251 O O . LEU A 1 169 ? -6.335 2.336 -7.945 1.00 95.38 169 LEU A O 1
ATOM 1255 N N . PRO A 1 170 ? -5.499 0.600 -9.111 1.00 95.44 170 PRO A N 1
ATOM 1256 C CA . PRO A 1 170 ? -5.257 -0.225 -7.927 1.00 95.44 170 PRO A CA 1
ATOM 1257 C C . PRO A 1 170 ? -4.299 0.402 -6.909 1.00 95.44 170 PRO A C 1
ATOM 1259 O O . PRO A 1 170 ? -4.546 0.283 -5.711 1.00 95.44 170 PRO A O 1
ATOM 1262 N N . ILE A 1 171 ? -3.235 1.100 -7.344 1.00 95.62 171 ILE A N 1
ATOM 1263 C CA . ILE A 1 171 ? -2.325 1.728 -6.375 1.00 95.62 171 ILE A CA 1
ATOM 1264 C C . ILE A 1 171 ? -2.992 2.891 -5.643 1.00 95.62 171 ILE A C 1
ATOM 1266 O O . ILE A 1 171 ? -2.730 3.096 -4.464 1.00 95.62 171 ILE A O 1
ATOM 1270 N N . TRP A 1 172 ? -3.858 3.646 -6.319 1.00 96.25 172 TRP A N 1
ATOM 1271 C CA . TRP A 1 172 ? -4.583 4.746 -5.687 1.00 96.25 172 TRP A CA 1
ATOM 1272 C C . TRP A 1 172 ? -5.623 4.239 -4.705 1.00 96.25 172 TRP A C 1
ATOM 1274 O O . TRP A 1 172 ? -5.721 4.766 -3.602 1.00 96.25 172 TRP A O 1
ATOM 1284 N N . ALA A 1 173 ? -6.334 3.171 -5.064 1.00 95.06 173 ALA A N 1
ATOM 1285 C CA . ALA A 1 173 ? -7.221 2.495 -4.134 1.00 95.06 173 ALA A CA 1
ATOM 1286 C C . ALA A 1 173 ? -6.442 2.083 -2.871 1.00 95.06 173 ALA A C 1
ATOM 1288 O O . ALA A 1 173 ? -6.857 2.403 -1.753 1.00 95.06 173 ALA A O 1
ATOM 1289 N N . TRP A 1 174 ? -5.260 1.476 -3.044 1.00 93.88 174 TRP A N 1
ATOM 1290 C CA . TRP A 1 174 ? -4.406 1.071 -1.927 1.00 93.88 174 TRP A CA 1
ATOM 1291 C C . TRP A 1 174 ? -3.877 2.255 -1.120 1.00 93.88 174 TRP A C 1
ATOM 1293 O O . TRP A 1 174 ? -3.907 2.217 0.106 1.00 93.88 174 TRP A O 1
ATOM 1303 N N . ALA A 1 175 ? -3.476 3.345 -1.767 1.00 95.06 175 ALA A N 1
ATOM 1304 C CA . ALA A 1 175 ? -3.029 4.544 -1.068 1.00 95.06 175 ALA A CA 1
ATOM 1305 C C . ALA A 1 175 ? -4.104 5.122 -0.127 1.00 95.06 175 ALA A C 1
ATOM 1307 O O . ALA A 1 175 ? -3.768 5.712 0.895 1.00 95.06 175 ALA A O 1
ATOM 1308 N N . LEU A 1 176 ? -5.387 4.896 -0.425 1.00 95.56 176 LEU A N 1
ATOM 1309 C CA . LEU A 1 176 ? -6.521 5.306 0.408 1.00 95.56 176 LEU A CA 1
ATOM 1310 C C . LEU A 1 176 ? -6.859 4.311 1.538 1.00 95.56 176 LEU A C 1
ATOM 1312 O O . LEU A 1 176 ? -7.814 4.539 2.282 1.00 95.56 176 LEU A O 1
ATOM 1316 N N . SER A 1 177 ? -6.087 3.230 1.716 1.00 93.00 177 SER A N 1
ATOM 1317 C CA . SER A 1 177 ? -6.324 2.231 2.771 1.00 93.00 177 SER A CA 1
ATOM 1318 C C . SER A 1 177 ? -6.365 2.733 4.202 1.00 93.00 177 SER A C 1
ATOM 1320 O O . SER A 1 177 ? -7.171 2.193 4.964 1.00 93.00 177 SER A O 1
ATOM 1322 N N . PRO A 1 178 ? -5.601 3.769 4.593 1.00 92.94 178 PRO A N 1
ATOM 1323 C CA . PRO A 1 178 ? -5.722 4.309 5.938 1.00 92.94 178 PRO A CA 1
ATOM 1324 C C . PRO A 1 178 ? -7.118 4.875 6.232 1.00 92.94 178 PRO A C 1
ATOM 1326 O O . PRO A 1 178 ? -7.493 4.948 7.392 1.00 92.94 178 PRO A O 1
ATOM 1329 N N . ILE A 1 179 ? -7.910 5.240 5.214 1.00 92.31 179 ILE A N 1
ATOM 1330 C CA . ILE A 1 179 ? -9.272 5.763 5.399 1.00 92.31 179 ILE A CA 1
ATOM 1331 C C . ILE A 1 179 ? -10.282 4.619 5.515 1.00 92.31 179 ILE A C 1
ATOM 1333 O O . ILE A 1 179 ? -11.071 4.572 6.459 1.00 92.31 179 ILE A O 1
ATOM 1337 N N . TRP A 1 180 ? -10.285 3.693 4.552 1.00 90.06 180 TRP A N 1
ATOM 1338 C CA . TRP A 1 180 ? -11.330 2.670 4.509 1.00 90.06 180 TRP A CA 1
ATOM 1339 C C . TRP A 1 180 ? -11.128 1.560 5.543 1.00 90.06 180 TRP A C 1
ATOM 1341 O O . TRP A 1 180 ? -12.118 0.998 5.994 1.00 90.06 180 TRP A O 1
ATOM 1351 N N . GLY A 1 181 ? -9.898 1.272 5.980 1.00 86.00 181 GLY A N 1
ATOM 1352 C CA . GLY A 1 181 ? -9.646 0.281 7.035 1.00 86.00 181 GLY A CA 1
ATOM 1353 C C . GLY A 1 181 ? -10.377 0.620 8.346 1.00 86.00 181 GLY A C 1
ATOM 1354 O O . GLY A 1 181 ? -11.218 -0.164 8.792 1.00 86.00 181 GLY A O 1
ATOM 1355 N N . PRO A 1 182 ? -10.141 1.807 8.936 1.00 86.50 182 PRO A N 1
ATOM 1356 C CA . PRO A 1 182 ? -10.893 2.285 10.093 1.00 86.50 182 PRO A CA 1
ATOM 1357 C C . PRO A 1 182 ? -12.394 2.411 9.829 1.00 86.50 182 PRO A C 1
ATOM 1359 O O . PRO A 1 182 ? -13.183 2.068 10.702 1.00 86.50 182 PRO A O 1
ATOM 1362 N N . ALA A 1 183 ? -12.812 2.850 8.637 1.00 87.50 183 ALA A N 1
ATOM 1363 C CA . ALA A 1 183 ? -14.233 2.945 8.304 1.00 87.50 183 ALA A CA 1
ATOM 1364 C C . ALA A 1 183 ? -14.930 1.572 8.312 1.00 87.50 183 ALA A C 1
ATOM 1366 O O . ALA A 1 183 ? -16.032 1.451 8.843 1.00 87.50 183 ALA A O 1
ATOM 1367 N N . LEU A 1 184 ? -14.281 0.529 7.782 1.00 86.75 184 LEU A N 1
ATOM 1368 C CA . LEU A 1 184 ? -14.781 -0.847 7.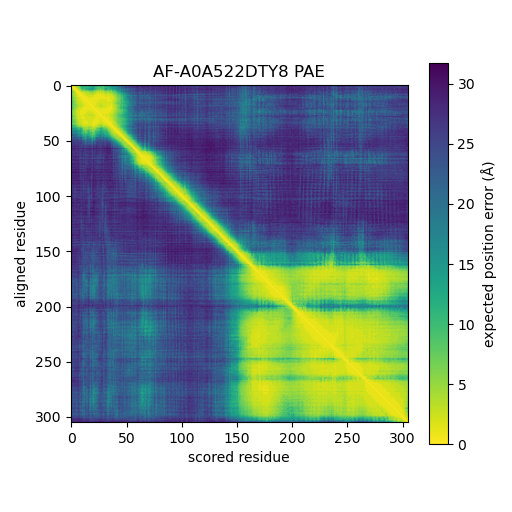844 1.00 86.75 184 LEU A CA 1
ATOM 1369 C C . LEU A 1 184 ? -14.815 -1.368 9.279 1.00 86.75 184 LEU A C 1
ATOM 1371 O O . LEU A 1 184 ? -15.781 -2.025 9.652 1.00 86.75 184 LEU A O 1
ATOM 1375 N N . LEU A 1 185 ? -13.801 -1.053 10.091 1.00 84.31 185 LEU A N 1
ATOM 1376 C CA . LEU A 1 185 ? -13.787 -1.411 11.509 1.00 84.31 185 LEU A CA 1
ATOM 1377 C C . LEU A 1 185 ? -14.945 -0.747 12.263 1.00 84.31 185 LEU A C 1
ATOM 1379 O O . LEU A 1 185 ? -15.681 -1.431 12.964 1.00 84.31 185 LEU A O 1
ATOM 1383 N N . ILE A 1 186 ? -15.143 0.560 12.084 1.00 87.06 186 ILE A N 1
ATOM 1384 C CA . ILE A 1 186 ? -16.254 1.304 12.690 1.00 87.06 186 ILE A CA 1
ATOM 1385 C C . ILE A 1 186 ? -17.590 0.734 12.212 1.00 87.06 186 ILE A C 1
ATOM 1387 O O . ILE A 1 186 ? -18.454 0.454 13.035 1.00 87.06 186 ILE A O 1
ATOM 1391 N N . GLY A 1 187 ? -17.752 0.500 10.908 1.00 87.19 187 GLY A N 1
ATOM 1392 C CA . GLY A 1 187 ? -18.960 -0.104 10.350 1.00 87.19 187 GLY A CA 1
ATOM 1393 C C . GLY A 1 187 ? -19.239 -1.491 10.930 1.00 87.19 187 GLY A C 1
ATOM 1394 O O . GLY A 1 187 ? -20.360 -1.768 11.344 1.00 87.19 187 GLY A O 1
ATOM 1395 N N . ALA A 1 188 ? -18.217 -2.340 11.041 1.00 82.62 188 ALA A N 1
ATOM 1396 C CA . ALA A 1 188 ? -18.337 -3.662 11.643 1.00 82.62 188 ALA A CA 1
ATOM 1397 C C . ALA A 1 188 ? -18.678 -3.589 13.137 1.00 82.62 188 ALA A C 1
ATOM 1399 O O . ALA A 1 188 ? -19.519 -4.355 13.598 1.00 82.62 188 ALA A O 1
ATOM 1400 N N . LEU A 1 189 ? -18.091 -2.646 13.880 1.00 82.81 189 LEU A N 1
ATOM 1401 C CA . LEU A 1 189 ? -18.435 -2.395 15.280 1.00 82.81 189 LEU A CA 1
ATOM 1402 C C . LEU A 1 189 ? -19.870 -1.883 15.426 1.00 82.81 189 LEU A C 1
ATOM 1404 O O . LEU A 1 189 ? -20.571 -2.343 16.317 1.00 82.81 189 LEU A O 1
ATOM 1408 N N . MET A 1 190 ? -20.334 -0.989 14.549 1.00 85.31 190 MET A N 1
ATOM 1409 C CA . MET A 1 190 ? -21.718 -0.499 14.554 1.00 85.31 190 MET A CA 1
ATOM 1410 C C . MET A 1 190 ? -22.722 -1.606 14.228 1.00 85.31 190 MET A C 1
ATOM 1412 O O . MET A 1 190 ? -23.764 -1.705 14.867 1.00 85.31 190 MET A O 1
ATOM 1416 N N . VAL A 1 191 ? -22.411 -2.458 13.249 1.00 84.69 191 VAL A N 1
ATOM 1417 C CA . VAL A 1 191 ? -23.235 -3.627 12.915 1.00 84.69 191 VAL A CA 1
ATOM 1418 C C . VAL A 1 191 ? -23.236 -4.620 14.073 1.00 84.69 191 VAL A C 1
ATOM 1420 O O . VAL A 1 191 ? -24.293 -5.125 14.442 1.00 84.69 191 VAL A O 1
ATOM 1423 N N . ALA A 1 192 ? -22.077 -4.862 14.688 1.00 79.81 192 ALA A N 1
ATOM 1424 C CA . ALA A 1 192 ? -21.964 -5.710 15.862 1.00 79.81 192 ALA A CA 1
ATOM 1425 C C . ALA A 1 192 ? -22.819 -5.155 17.009 1.00 79.81 192 ALA A C 1
ATOM 1427 O O . ALA A 1 192 ? -23.660 -5.879 17.520 1.00 79.81 192 ALA A O 1
ATOM 1428 N N . THR A 1 193 ? -22.708 -3.876 17.373 1.00 81.50 193 THR A N 1
ATOM 1429 C CA . TH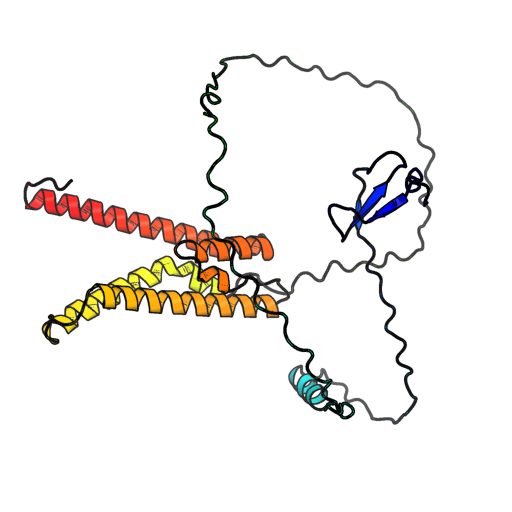R A 1 193 ? -23.514 -3.296 18.461 1.00 81.50 193 THR A CA 1
ATOM 1430 C C . THR A 1 193 ? -25.015 -3.301 18.173 1.00 81.50 193 THR A C 1
ATOM 1432 O O . THR A 1 193 ? -25.795 -3.454 19.109 1.00 81.50 193 THR A O 1
ATOM 1435 N N . TRP A 1 194 ? -25.432 -3.194 16.907 1.00 85.44 194 TRP A N 1
ATOM 1436 C CA . TRP A 1 194 ? -26.842 -3.300 16.509 1.00 85.44 194 TRP A CA 1
ATOM 1437 C C . TRP A 1 194 ? -27.382 -4.733 16.505 1.00 85.44 194 TRP A C 1
ATOM 1439 O O . TRP A 1 194 ? -28.543 -4.947 16.848 1.00 85.44 194 TRP A O 1
ATOM 1449 N N . LEU A 1 195 ? -26.568 -5.714 16.111 1.00 79.00 195 LEU A N 1
ATOM 1450 C CA . LEU A 1 195 ? -26.984 -7.115 15.999 1.00 79.00 195 LEU A CA 1
ATOM 1451 C C . LEU A 1 195 ? -26.760 -7.912 17.295 1.00 79.00 195 LEU A C 1
ATOM 1453 O O . LEU A 1 195 ? -27.506 -8.856 17.559 1.00 79.00 195 LEU A O 1
ATOM 1457 N N . LEU A 1 196 ? -25.791 -7.535 18.137 1.00 72.12 196 LEU A N 1
ATOM 1458 C CA . LEU A 1 196 ? -25.483 -8.221 19.402 1.00 72.12 196 LEU A CA 1
ATOM 1459 C C . LEU A 1 196 ? -26.652 -8.292 20.402 1.00 72.12 196 LEU A C 1
ATOM 1461 O O . LEU A 1 196 ? -26.699 -9.263 21.142 1.00 72.12 196 LEU A O 1
ATOM 1465 N N . PRO A 1 197 ? -27.608 -7.349 20.470 1.00 73.19 197 PRO A N 1
ATOM 1466 C CA . PRO A 1 197 ? -28.783 -7.515 21.326 1.00 73.19 197 PRO A CA 1
ATOM 1467 C C . PRO A 1 197 ? -29.700 -8.659 20.870 1.00 73.19 197 PRO A C 1
ATOM 1469 O O . PRO A 1 197 ? -30.451 -9.203 21.675 1.00 73.19 197 PRO A O 1
ATOM 1472 N N . THR A 1 198 ? -29.653 -9.019 19.582 1.00 76.31 198 THR A N 1
ATOM 1473 C CA . THR A 1 198 ? -30.512 -10.055 18.979 1.00 76.31 198 THR A CA 1
ATOM 1474 C C . THR A 1 198 ? -29.864 -11.438 18.951 1.00 76.31 198 THR A C 1
ATOM 1476 O O . THR A 1 198 ? -30.567 -12.446 18.973 1.00 76.31 198 THR A O 1
ATOM 1479 N N . MET A 1 199 ? -28.532 -11.502 18.941 1.00 71.38 199 MET A N 1
ATOM 1480 C CA . MET A 1 199 ? -27.770 -12.746 19.035 1.00 71.38 199 MET A CA 1
ATOM 1481 C C . MET A 1 199 ? -27.309 -12.916 20.480 1.00 71.38 199 MET A C 1
ATOM 1483 O O . MET A 1 199 ? -26.718 -11.992 21.020 1.00 71.38 199 MET A O 1
ATOM 1487 N N .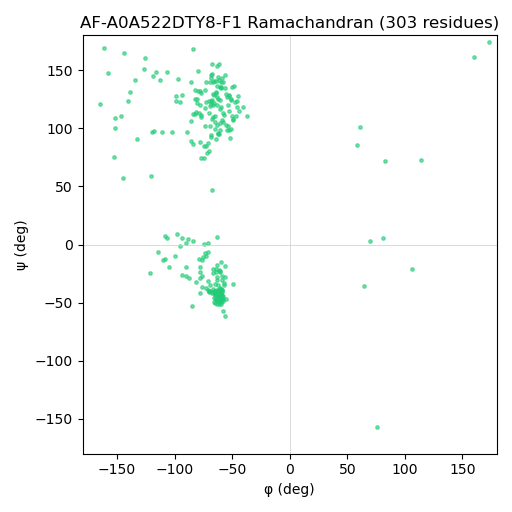 GLN A 1 200 ? -27.553 -14.057 21.135 1.00 77.06 200 GLN A N 1
ATOM 1488 C CA . GLN A 1 200 ? -27.040 -14.286 22.494 1.00 77.06 200 GLN A CA 1
ATOM 1489 C C . GLN A 1 200 ? -25.536 -13.964 22.537 1.00 77.06 200 GLN A C 1
ATOM 1491 O O . GLN A 1 200 ? -24.725 -14.676 21.953 1.00 77.06 200 GLN A O 1
ATOM 1496 N N . ALA A 1 201 ? -25.171 -12.874 23.221 1.00 63.06 201 ALA A N 1
ATOM 1497 C CA . ALA A 1 201 ? -23.845 -12.245 23.188 1.00 63.06 201 ALA A CA 1
ATOM 1498 C C . ALA A 1 201 ? -22.691 -13.124 23.715 1.00 63.06 201 ALA A C 1
ATOM 1500 O O . ALA A 1 201 ? -21.564 -12.658 23.861 1.00 63.06 201 ALA A O 1
ATOM 1501 N N . LYS A 1 202 ? -22.961 -14.394 24.025 1.00 71.81 202 LYS A N 1
ATOM 1502 C CA . LYS A 1 202 ? -22.019 -15.325 24.637 1.00 71.81 202 LYS A CA 1
ATOM 1503 C C . LYS A 1 202 ? -21.004 -15.907 23.647 1.00 71.81 202 LYS A C 1
ATOM 1505 O O . LYS A 1 202 ? -19.947 -16.340 24.093 1.00 71.81 202 LYS A O 1
ATOM 1510 N N . ASP A 1 203 ? -21.279 -15.852 22.340 1.00 76.94 203 ASP A N 1
ATOM 1511 C CA . ASP A 1 203 ? -20.502 -16.622 21.355 1.00 76.94 203 ASP A CA 1
ATOM 1512 C C . ASP A 1 203 ? -19.597 -15.782 20.434 1.00 76.94 203 ASP A C 1
ATOM 1514 O O . ASP A 1 203 ? -18.705 -16.332 19.787 1.00 76.94 203 ASP A O 1
ATOM 1518 N N . ILE A 1 204 ? -19.755 -14.451 20.376 1.00 74.62 204 ILE A N 1
ATOM 1519 C CA . ILE A 1 204 ? -18.922 -13.607 19.499 1.00 74.62 204 ILE A CA 1
ATOM 1520 C C . ILE A 1 204 ? -17.672 -13.161 20.254 1.00 74.62 204 ILE A C 1
ATOM 1522 O O . ILE A 1 204 ? -17.668 -12.176 20.991 1.00 74.62 204 ILE A O 1
ATOM 1526 N N . ASN A 1 205 ? -16.577 -13.886 20.045 1.00 82.06 205 ASN A N 1
ATOM 1527 C CA . ASN A 1 205 ? -15.277 -13.495 20.569 1.00 82.06 205 ASN A CA 1
ATOM 1528 C C . ASN A 1 205 ? -14.760 -12.254 19.809 1.00 82.06 205 ASN A C 1
ATOM 1530 O O . ASN A 1 205 ? -14.599 -12.292 18.588 1.00 82.06 205 ASN A O 1
ATOM 1534 N N . LEU A 1 206 ? -14.452 -11.165 20.525 1.00 79.06 206 LEU A N 1
ATOM 1535 C CA . LEU A 1 206 ? -13.843 -9.939 19.975 1.00 79.06 206 LEU A CA 1
ATOM 1536 C C . LEU A 1 206 ? -12.615 -10.229 19.098 1.00 79.06 206 LEU A C 1
ATOM 1538 O O . LEU A 1 206 ? -12.389 -9.549 18.098 1.00 79.06 206 LEU A O 1
ATOM 1542 N N . LEU A 1 207 ? -11.844 -11.265 19.440 1.00 80.44 207 LEU A N 1
ATOM 1543 C CA . LEU A 1 207 ? -10.702 -11.711 18.650 1.00 80.44 207 LEU A CA 1
ATOM 1544 C C . LEU A 1 207 ? -11.114 -12.205 17.256 1.00 80.44 207 LEU A C 1
ATOM 1546 O O . LEU A 1 207 ? -10.421 -11.914 16.286 1.00 80.44 207 LEU A O 1
ATOM 1550 N N . GLN A 1 208 ? -12.238 -12.917 17.135 1.00 82.94 208 GLN A N 1
ATOM 1551 C CA . GLN A 1 208 ? -12.749 -13.393 15.846 1.00 82.94 208 GLN A CA 1
ATOM 1552 C C . GLN A 1 208 ? -13.268 -12.237 14.991 1.00 82.94 208 GLN A C 1
ATOM 1554 O O . GLN A 1 208 ? -12.998 -12.205 13.793 1.00 82.94 208 GLN A O 1
ATOM 1559 N N . LEU A 1 209 ? -13.949 -11.261 15.602 1.00 81.75 209 LEU A N 1
ATOM 1560 C CA . LEU A 1 209 ? -14.415 -10.067 14.894 1.00 81.75 209 LEU A CA 1
ATOM 1561 C C . LEU A 1 209 ? -13.229 -9.253 14.352 1.00 81.75 209 LEU A C 1
ATOM 1563 O O . LEU A 1 209 ? -13.167 -8.965 13.157 1.00 81.75 209 LEU A O 1
ATOM 1567 N N . ASN A 1 210 ? -12.246 -8.953 15.207 1.00 78.81 210 ASN A N 1
ATOM 1568 C CA . ASN A 1 210 ? -11.040 -8.224 14.810 1.00 78.81 210 ASN A CA 1
ATOM 1569 C C . ASN A 1 210 ? -10.209 -9.006 13.783 1.00 78.81 210 ASN A C 1
ATOM 1571 O O . ASN A 1 210 ? -9.755 -8.436 12.791 1.00 78.81 210 ASN A O 1
ATOM 1575 N N . GLY A 1 211 ? -10.048 -10.317 13.986 1.00 85.06 211 GLY A N 1
ATOM 1576 C CA . GLY A 1 211 ? -9.357 -11.203 13.053 1.00 85.06 211 GLY A CA 1
ATOM 1577 C C . GLY A 1 211 ? -10.035 -11.252 11.684 1.00 85.06 211 GLY A C 1
ATOM 1578 O O . GLY A 1 211 ? -9.353 -11.176 10.665 1.00 85.06 211 GLY A O 1
ATOM 1579 N N . GLY A 1 212 ? -11.369 -11.295 11.645 1.00 86.25 212 GLY A N 1
ATOM 1580 C CA . GLY A 1 212 ? -12.150 -11.257 10.410 1.00 86.25 212 GLY A CA 1
ATOM 1581 C C . GLY A 1 212 ? -11.970 -9.948 9.641 1.00 86.25 212 GLY A C 1
ATOM 1582 O O . GLY A 1 212 ? -11.682 -9.970 8.446 1.00 86.25 212 GLY A O 1
ATOM 1583 N N . ILE A 1 213 ? -12.054 -8.803 10.325 1.00 84.75 213 ILE A N 1
ATOM 1584 C CA . ILE A 1 213 ? -11.855 -7.480 9.706 1.00 84.75 213 ILE A CA 1
ATOM 1585 C C . ILE A 1 213 ? -10.425 -7.337 9.172 1.00 84.75 213 ILE A C 1
ATOM 1587 O O . ILE A 1 213 ? -10.224 -6.861 8.050 1.00 84.75 213 ILE A O 1
ATOM 1591 N N . ALA A 1 214 ? -9.430 -7.785 9.943 1.00 85.56 214 ALA A N 1
ATOM 1592 C CA . ALA A 1 214 ? -8.035 -7.786 9.520 1.00 85.56 214 ALA A CA 1
ATOM 1593 C C . ALA A 1 214 ? -7.820 -8.682 8.290 1.00 85.56 214 ALA A C 1
ATOM 1595 O O . ALA A 1 214 ? -7.174 -8.255 7.335 1.00 85.56 214 ALA A O 1
ATOM 1596 N N . ALA A 1 215 ? -8.412 -9.881 8.268 1.00 89.69 215 ALA A N 1
ATOM 1597 C CA . ALA A 1 215 ? -8.320 -10.808 7.143 1.00 89.69 215 ALA A CA 1
ATOM 1598 C C . ALA A 1 215 ? -8.961 -10.240 5.867 1.00 89.69 215 ALA A C 1
ATOM 1600 O O . ALA A 1 215 ? -8.350 -10.293 4.799 1.00 89.69 215 ALA A O 1
ATOM 1601 N N . VAL A 1 216 ? -10.152 -9.641 5.971 1.00 89.06 216 VAL A N 1
ATOM 1602 C CA . VAL A 1 216 ? -10.831 -8.989 4.836 1.00 89.06 216 VAL A CA 1
ATOM 1603 C C . VAL A 1 216 ? -9.998 -7.820 4.309 1.00 89.06 216 VAL A C 1
ATOM 1605 O O . VAL A 1 216 ? -9.762 -7.718 3.105 1.00 89.06 216 VAL A O 1
ATOM 1608 N N . SER A 1 217 ? -9.491 -6.968 5.201 1.00 86.81 217 SER A N 1
ATOM 1609 C CA . SER A 1 217 ? -8.644 -5.830 4.823 1.00 86.81 217 SER A CA 1
ATOM 1610 C C . SER A 1 217 ? -7.359 -6.290 4.131 1.00 86.81 217 SER A C 1
ATOM 1612 O O . SER A 1 217 ? -6.985 -5.759 3.084 1.00 86.81 217 SER A O 1
ATOM 1614 N N . PHE A 1 218 ? -6.713 -7.323 4.676 1.00 89.81 218 PHE A N 1
ATOM 1615 C CA . PHE A 1 218 ? -5.520 -7.933 4.097 1.00 89.81 218 PHE A CA 1
ATOM 1616 C C . PHE A 1 218 ? -5.791 -8.511 2.703 1.00 89.81 218 PHE A C 1
ATOM 1618 O O . PHE A 1 218 ? -5.004 -8.302 1.780 1.00 89.81 218 PHE A O 1
ATOM 1625 N N . PHE A 1 219 ? -6.928 -9.185 2.522 1.00 92.88 219 PHE A N 1
ATOM 1626 C CA . PHE A 1 219 ? -7.333 -9.741 1.235 1.00 92.88 219 PHE A CA 1
ATOM 1627 C C . PHE A 1 219 ? -7.485 -8.660 0.155 1.00 92.88 219 PHE A C 1
ATOM 1629 O O . PHE A 1 219 ? -6.964 -8.826 -0.950 1.00 92.88 219 PHE A O 1
ATOM 1636 N N . PHE A 1 220 ? -8.118 -7.523 0.466 1.00 91.62 220 PHE A N 1
ATOM 1637 C CA . PHE A 1 220 ? -8.227 -6.405 -0.480 1.00 91.62 220 PHE A CA 1
ATOM 1638 C C . PHE A 1 220 ? -6.867 -5.798 -0.837 1.00 91.62 220 PHE A C 1
ATOM 1640 O O . PHE A 1 220 ? -6.603 -5.545 -2.013 1.00 91.62 220 PHE A O 1
ATOM 1647 N N . ILE A 1 221 ? -5.978 -5.632 0.146 1.00 91.44 221 ILE A N 1
ATOM 1648 C CA . ILE A 1 221 ? -4.606 -5.162 -0.095 1.00 91.44 221 ILE A CA 1
ATOM 1649 C C . ILE A 1 221 ? -3.873 -6.115 -1.047 1.00 91.44 221 ILE A C 1
ATOM 1651 O O . ILE A 1 221 ? -3.262 -5.672 -2.022 1.00 91.44 221 ILE A O 1
ATOM 1655 N N . LEU A 1 222 ? -3.971 -7.425 -0.808 1.00 94.44 222 LEU A N 1
ATOM 1656 C CA . LEU A 1 222 ? -3.355 -8.439 -1.658 1.00 94.44 222 LEU A CA 1
ATOM 1657 C C . LEU A 1 222 ? -3.921 -8.401 -3.086 1.00 94.44 222 LEU A C 1
ATOM 1659 O O . LEU A 1 222 ? -3.151 -8.411 -4.049 1.00 94.44 222 LEU A O 1
ATOM 1663 N N . LEU A 1 223 ? -5.248 -8.316 -3.243 1.00 95.62 223 LEU A N 1
ATOM 1664 C CA . LEU A 1 223 ? -5.897 -8.198 -4.554 1.00 95.62 223 LEU A CA 1
ATOM 1665 C C . LEU A 1 223 ? -5.405 -6.971 -5.328 1.00 95.62 223 LEU A C 1
ATOM 1667 O O . LEU A 1 223 ? -5.103 -7.067 -6.520 1.00 95.62 223 LEU A O 1
ATOM 1671 N N . TRP A 1 224 ? -5.289 -5.824 -4.663 1.00 95.94 224 TRP A N 1
ATOM 1672 C CA . TRP A 1 224 ? -4.846 -4.587 -5.301 1.00 95.94 224 TRP A CA 1
ATOM 1673 C C . TRP A 1 224 ? -3.364 -4.609 -5.653 1.00 95.94 224 TRP A C 1
ATOM 1675 O O . TRP A 1 224 ? -3.011 -4.195 -6.758 1.00 95.94 224 TRP A O 1
ATOM 1685 N N . ALA A 1 225 ? -2.513 -5.174 -4.793 1.00 95.12 225 ALA A N 1
ATOM 1686 C CA . ALA A 1 225 ? -1.105 -5.402 -5.101 1.00 95.12 225 ALA A CA 1
ATOM 1687 C C . ALA A 1 225 ? -0.945 -6.312 -6.330 1.00 95.12 225 ALA A C 1
ATOM 1689 O O . ALA A 1 225 ? -0.209 -5.984 -7.259 1.00 95.12 225 ALA A O 1
ATOM 1690 N N . MET A 1 226 ? -1.692 -7.421 -6.398 1.00 96.75 226 MET A N 1
ATOM 1691 C CA . MET A 1 226 ? -1.682 -8.305 -7.569 1.00 96.75 226 MET A CA 1
ATOM 1692 C C . MET A 1 226 ? -2.152 -7.589 -8.843 1.00 96.75 226 MET A C 1
ATOM 1694 O O . MET A 1 226 ? -1.553 -7.769 -9.907 1.00 96.75 226 MET A O 1
ATOM 1698 N N . SER A 1 227 ? -3.203 -6.770 -8.748 1.00 97.19 227 SER A N 1
ATOM 1699 C CA . SER A 1 227 ? -3.727 -6.002 -9.882 1.00 97.19 227 SER A CA 1
ATOM 1700 C C . SER A 1 227 ? -2.752 -4.920 -10.362 1.00 97.19 227 SER A C 1
ATOM 1702 O O . SER A 1 227 ? -2.588 -4.748 -11.572 1.00 97.19 227 SER A O 1
ATOM 1704 N N . ASP A 1 228 ? -2.088 -4.204 -9.449 1.00 96.38 228 ASP A N 1
ATOM 1705 C CA . ASP A 1 228 ? -1.050 -3.218 -9.777 1.00 96.38 228 ASP A CA 1
ATOM 1706 C C . ASP A 1 228 ? 0.149 -3.900 -10.444 1.00 96.38 228 ASP A C 1
ATOM 1708 O O . ASP A 1 228 ? 0.573 -3.470 -11.516 1.00 96.38 228 ASP A O 1
ATOM 1712 N N . SER A 1 229 ? 0.634 -5.022 -9.895 1.00 96.12 229 SER A N 1
ATOM 1713 C CA . SER A 1 229 ? 1.749 -5.768 -10.484 1.00 96.12 229 SER A CA 1
ATOM 1714 C C . SER A 1 229 ? 1.457 -6.240 -11.910 1.00 96.12 229 SER A C 1
ATOM 1716 O O . SER A 1 229 ? 2.340 -6.170 -12.763 1.00 96.12 229 SER A O 1
ATOM 1718 N N . ARG A 1 230 ? 0.236 -6.715 -12.195 1.00 96.56 230 ARG A N 1
ATOM 1719 C CA . ARG A 1 230 ? -0.174 -7.093 -13.561 1.00 96.56 230 ARG A CA 1
ATOM 1720 C C . ARG A 1 230 ? -0.191 -5.878 -14.486 1.00 96.56 230 ARG A C 1
ATOM 1722 O O . ARG A 1 230 ? 0.482 -5.892 -15.508 1.00 96.56 230 ARG A O 1
ATOM 1729 N N . THR A 1 231 ? -0.843 -4.797 -14.057 1.00 95.69 231 THR A N 1
ATOM 1730 C CA . THR A 1 231 ? -0.951 -3.552 -14.836 1.00 95.69 231 THR A CA 1
ATOM 1731 C C . THR A 1 231 ? 0.421 -2.959 -15.169 1.00 95.69 231 THR A C 1
ATOM 1733 O O . THR A 1 231 ? 0.634 -2.459 -16.269 1.00 95.69 231 THR A O 1
ATOM 1736 N N . LEU A 1 232 ? 1.369 -3.015 -14.230 1.00 94.75 232 LEU A N 1
ATOM 1737 C CA . LEU A 1 232 ? 2.737 -2.547 -14.446 1.00 94.75 232 LEU A CA 1
ATOM 1738 C C . LEU A 1 232 ? 3.490 -3.423 -15.456 1.00 94.75 232 LEU A C 1
ATOM 1740 O O . LEU A 1 232 ? 4.170 -2.875 -16.320 1.00 94.75 232 LEU A O 1
ATOM 1744 N N . ARG A 1 233 ? 3.338 -4.755 -15.394 1.00 94.75 233 ARG A N 1
ATOM 1745 C CA . ARG A 1 233 ? 3.938 -5.672 -16.384 1.00 94.75 233 ARG A CA 1
ATOM 1746 C C . ARG A 1 233 ? 3.374 -5.438 -17.781 1.00 94.75 233 ARG A C 1
ATOM 1748 O O . ARG A 1 233 ? 4.146 -5.381 -18.730 1.00 94.75 233 ARG A O 1
ATOM 1755 N N . ASP A 1 234 ? 2.064 -5.226 -17.888 1.00 94.50 234 ASP A N 1
ATOM 1756 C CA . ASP A 1 234 ? 1.393 -4.954 -19.164 1.00 94.50 234 ASP A CA 1
ATOM 1757 C C . ASP A 1 234 ? 1.864 -3.635 -19.807 1.00 94.50 234 ASP A C 1
ATOM 1759 O O . ASP A 1 234 ? 1.786 -3.476 -21.023 1.00 94.50 234 ASP A O 1
ATOM 1763 N N . ARG A 1 235 ? 2.382 -2.701 -18.996 1.00 93.12 235 ARG A N 1
ATOM 1764 C CA . ARG A 1 235 ? 2.965 -1.414 -19.419 1.00 93.12 235 ARG A CA 1
ATOM 1765 C C . ARG A 1 235 ? 4.488 -1.461 -19.620 1.00 93.12 235 ARG A C 1
ATOM 1767 O O . ARG A 1 235 ? 5.102 -0.423 -19.827 1.00 93.12 235 ARG A O 1
ATOM 1774 N N . GLY A 1 236 ? 5.112 -2.636 -19.515 1.00 93.00 236 GLY A N 1
ATOM 1775 C CA . GLY A 1 236 ? 6.561 -2.802 -19.687 1.00 93.00 236 GLY A CA 1
ATOM 1776 C C . GLY A 1 236 ? 7.410 -2.453 -18.457 1.00 93.00 236 GLY A C 1
ATOM 1777 O O . GLY A 1 236 ? 8.636 -2.517 -18.521 1.00 93.00 236 GLY A O 1
ATOM 1778 N N . TYR A 1 237 ? 6.803 -2.135 -17.308 1.00 92.75 237 TYR A N 1
ATOM 1779 C CA . TYR A 1 237 ? 7.551 -1.912 -16.069 1.00 92.75 237 TYR A CA 1
ATOM 1780 C C . TYR A 1 237 ? 7.945 -3.232 -15.394 1.00 92.75 237 TYR A C 1
ATOM 1782 O O . TYR A 1 237 ? 7.200 -4.217 -15.375 1.00 92.75 237 TYR A O 1
ATOM 1790 N N . ARG A 1 238 ? 9.088 -3.224 -14.697 1.00 92.56 238 ARG A N 1
ATOM 1791 C CA . ARG A 1 238 ? 9.482 -4.309 -13.783 1.00 92.56 238 ARG A CA 1
ATOM 1792 C C . ARG A 1 238 ? 8.635 -4.269 -12.509 1.00 92.56 238 ARG A C 1
ATOM 1794 O O . ARG A 1 238 ? 9.043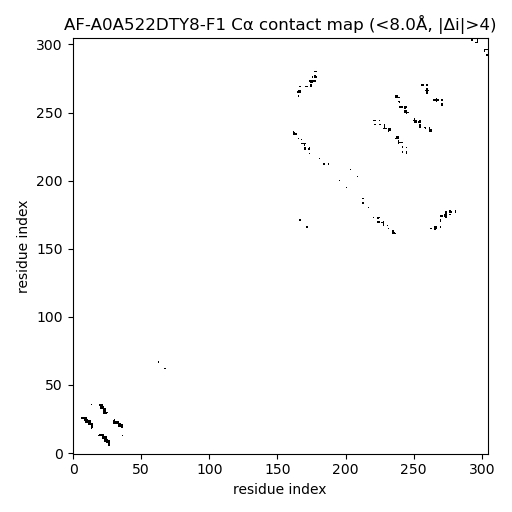 -3.712 -11.495 1.00 92.56 238 ARG A O 1
ATOM 1801 N N . ALA A 1 239 ? 7.456 -4.877 -12.532 1.00 94.12 239 ALA A N 1
ATOM 1802 C CA . ALA A 1 239 ? 6.545 -4.846 -11.389 1.00 94.12 239 ALA A CA 1
ATOM 1803 C C . ALA A 1 239 ? 7.136 -5.463 -10.099 1.00 94.12 239 ALA A C 1
ATOM 1805 O O . ALA A 1 239 ? 7.791 -6.511 -10.172 1.00 94.12 239 ALA A O 1
ATOM 1806 N N . PRO A 1 240 ? 6.891 -4.866 -8.915 1.00 95.12 240 PRO A N 1
ATOM 1807 C CA . PRO A 1 240 ? 7.200 -5.486 -7.626 1.00 95.12 240 PRO A CA 1
ATOM 1808 C C . PRO A 1 240 ? 6.420 -6.797 -7.437 1.00 95.12 240 PRO A C 1
ATOM 1810 O O . PRO A 1 240 ? 5.368 -7.013 -8.044 1.00 95.12 240 PRO A O 1
ATOM 1813 N N . SER A 1 241 ? 6.948 -7.688 -6.595 1.00 96.62 241 SER A N 1
ATOM 1814 C CA . SER A 1 241 ? 6.235 -8.907 -6.203 1.00 96.62 241 SER A CA 1
ATOM 1815 C C . SER A 1 241 ? 5.100 -8.563 -5.240 1.00 96.62 241 SER A C 1
ATOM 1817 O O . SER A 1 241 ? 5.327 -7.867 -4.254 1.00 96.62 241 SER A O 1
ATOM 1819 N N . ALA A 1 242 ? 3.900 -9.098 -5.468 1.00 95.31 242 ALA A N 1
ATOM 1820 C CA . ALA A 1 242 ? 2.802 -8.977 -4.507 1.00 95.31 242 ALA A CA 1
ATOM 1821 C C . ALA A 1 242 ? 3.118 -9.677 -3.168 1.00 95.31 242 ALA A C 1
ATOM 1823 O O . ALA A 1 242 ? 2.511 -9.358 -2.152 1.00 95.31 242 ALA A O 1
ATOM 1824 N N . ALA A 1 243 ? 4.111 -10.578 -3.141 1.00 95.00 243 ALA A N 1
ATOM 1825 C CA . ALA A 1 243 ? 4.522 -11.285 -1.930 1.00 95.00 243 ALA A CA 1
ATOM 1826 C C . ALA A 1 243 ? 5.019 -10.350 -0.811 1.00 95.00 243 ALA A C 1
ATOM 1828 O O . ALA A 1 243 ? 4.944 -10.710 0.359 1.00 95.00 243 ALA A O 1
ATOM 1829 N N . TRP A 1 244 ? 5.471 -9.134 -1.146 1.00 94.75 244 TRP A N 1
ATOM 1830 C CA . TRP A 1 244 ? 5.893 -8.149 -0.146 1.00 94.75 244 TRP A CA 1
ATOM 1831 C C . TRP A 1 244 ? 4.769 -7.758 0.823 1.00 94.75 244 TRP A C 1
ATOM 1833 O O . TRP A 1 244 ? 5.061 -7.382 1.952 1.00 94.75 244 TRP A O 1
ATOM 1843 N N . VAL A 1 245 ? 3.499 -7.923 0.431 1.00 92.81 245 VAL A N 1
ATOM 1844 C CA . VAL A 1 245 ? 2.330 -7.673 1.292 1.00 92.81 245 VAL A CA 1
ATOM 1845 C C . VAL A 1 245 ? 2.289 -8.597 2.514 1.00 92.81 245 VAL A C 1
ATOM 1847 O O . VAL A 1 245 ? 1.765 -8.196 3.547 1.00 92.81 245 VAL A O 1
ATOM 1850 N N . PHE A 1 246 ? 2.863 -9.803 2.438 1.00 93.75 246 PHE A N 1
ATOM 1851 C CA . PHE A 1 246 ? 2.834 -10.764 3.546 1.00 93.75 246 PHE A CA 1
ATOM 1852 C C . PHE A 1 246 ? 3.746 -10.391 4.718 1.00 93.75 246 PHE A C 1
ATOM 1854 O O . PHE A 1 246 ? 3.642 -11.019 5.768 1.00 93.75 246 PHE A O 1
ATOM 1861 N N . LEU A 1 247 ? 4.616 -9.383 4.576 1.00 92.19 247 LEU A N 1
ATOM 1862 C CA . LEU A 1 247 ? 5.381 -8.871 5.710 1.00 92.19 247 LEU A CA 1
ATOM 1863 C C . LEU A 1 247 ? 4.431 -8.124 6.662 1.00 92.19 247 LEU A C 1
ATOM 1865 O O . LEU A 1 247 ? 3.916 -7.062 6.293 1.00 92.19 247 LEU A O 1
ATOM 1869 N N . PRO A 1 248 ? 4.191 -8.633 7.883 1.00 79.62 248 PRO A N 1
ATOM 1870 C CA . PRO A 1 248 ? 3.276 -7.993 8.820 1.00 79.62 248 PRO A CA 1
ATOM 1871 C C . PRO A 1 248 ? 3.773 -6.586 9.166 1.00 79.62 248 PRO A C 1
ATOM 1873 O O . PRO A 1 248 ? 4.976 -6.377 9.308 1.00 79.62 248 PRO A O 1
ATOM 1876 N N . ALA A 1 249 ? 2.855 -5.626 9.301 1.00 77.31 249 ALA A N 1
ATOM 1877 C CA . ALA A 1 249 ? 3.098 -4.209 9.619 1.00 77.31 249 ALA A CA 1
ATOM 1878 C C . ALA A 1 249 ? 3.890 -3.384 8.578 1.00 77.31 249 ALA A C 1
ATOM 1880 O O . ALA A 1 249 ? 3.567 -2.220 8.359 1.00 77.31 249 ALA A O 1
ATOM 1881 N N . VAL A 1 250 ? 4.881 -3.966 7.900 1.00 89.94 250 VAL A N 1
ATOM 1882 C CA . VAL A 1 250 ? 5.784 -3.258 6.973 1.00 89.94 250 VAL A CA 1
ATOM 1883 C C . VAL A 1 250 ? 5.542 -3.579 5.501 1.00 89.94 250 VAL A C 1
ATOM 1885 O O . VAL A 1 250 ? 6.043 -2.860 4.640 1.00 89.94 250 VAL A O 1
ATOM 1888 N N . GLY A 1 251 ? 4.758 -4.607 5.174 1.00 90.88 251 GLY A N 1
ATOM 1889 C CA . GLY A 1 251 ? 4.606 -5.084 3.798 1.00 90.88 251 GLY A CA 1
ATOM 1890 C C . GLY A 1 251 ? 4.088 -4.035 2.819 1.00 90.88 251 GLY A C 1
ATOM 1891 O O . GLY A 1 251 ? 4.606 -3.920 1.707 1.00 90.88 251 GLY A O 1
ATOM 1892 N N . ALA A 1 252 ? 3.138 -3.200 3.250 1.00 89.81 252 ALA A N 1
ATOM 1893 C CA . ALA A 1 252 ? 2.659 -2.080 2.443 1.00 89.81 252 ALA A CA 1
ATOM 1894 C C . ALA A 1 252 ? 3.767 -1.050 2.179 1.00 89.81 252 ALA A C 1
ATOM 1896 O O . ALA A 1 252 ? 4.000 -0.674 1.031 1.00 89.81 252 ALA A O 1
ATOM 1897 N N . LEU A 1 253 ? 4.506 -0.660 3.222 1.00 93.38 253 LEU A N 1
ATOM 1898 C CA . LEU A 1 253 ? 5.613 0.287 3.117 1.00 93.38 253 LEU A CA 1
ATOM 1899 C C . LEU A 1 253 ? 6.702 -0.231 2.166 1.00 93.38 253 LEU A C 1
ATOM 1901 O O . LEU A 1 253 ? 7.110 0.471 1.241 1.00 93.38 253 LEU A O 1
ATOM 1905 N N . VAL A 1 254 ? 7.128 -1.481 2.356 1.00 95.06 254 VAL A N 1
ATOM 1906 C CA . VAL A 1 254 ? 8.149 -2.131 1.524 1.00 95.06 254 VAL A CA 1
ATOM 1907 C C . VAL A 1 254 ? 7.693 -2.203 0.067 1.00 95.06 254 VAL A C 1
ATOM 1909 O O . VAL A 1 254 ? 8.467 -1.877 -0.834 1.00 95.06 254 VAL A O 1
ATOM 1912 N N . TYR A 1 255 ? 6.427 -2.554 -0.183 1.00 95.19 255 TYR A N 1
ATOM 1913 C CA . TYR A 1 255 ? 5.879 -2.568 -1.536 1.00 95.19 255 TYR A CA 1
ATOM 1914 C C . TYR A 1 255 ? 5.953 -1.184 -2.196 1.00 95.19 255 TYR A C 1
ATOM 1916 O O . TYR A 1 255 ? 6.443 -1.076 -3.323 1.00 95.19 255 TYR A O 1
ATOM 1924 N N . PHE A 1 256 ? 5.530 -0.119 -1.504 1.00 94.69 256 PHE A N 1
ATOM 1925 C CA . PHE A 1 256 ? 5.594 1.247 -2.036 1.00 94.69 256 PHE A CA 1
ATOM 1926 C C . PHE A 1 256 ? 7.029 1.713 -2.307 1.00 94.69 256 PHE A C 1
ATOM 1928 O O . PHE A 1 256 ? 7.278 2.322 -3.350 1.00 94.69 256 PHE A O 1
ATOM 1935 N N . ILE A 1 257 ? 7.979 1.402 -1.421 1.00 94.50 257 ILE A N 1
ATOM 1936 C CA . ILE A 1 257 ? 9.396 1.751 -1.607 1.00 94.50 257 ILE A CA 1
ATOM 1937 C C . ILE A 1 257 ? 9.945 1.068 -2.862 1.00 94.50 257 ILE A C 1
ATOM 1939 O O . ILE A 1 257 ? 10.485 1.733 -3.747 1.00 94.50 257 ILE A O 1
ATOM 1943 N N . ILE A 1 258 ? 9.746 -0.248 -2.991 1.00 95.62 258 ILE A N 1
ATOM 1944 C CA . ILE A 1 258 ? 10.228 -1.013 -4.148 1.00 95.62 258 ILE A CA 1
ATOM 1945 C C . ILE A 1 258 ? 9.556 -0.521 -5.432 1.00 95.62 258 ILE A C 1
ATOM 1947 O O . ILE A 1 258 ? 10.217 -0.373 -6.460 1.00 95.62 258 ILE A O 1
ATOM 1951 N N . ARG A 1 259 ? 8.252 -0.235 -5.393 1.00 94.12 259 ARG A N 1
ATOM 1952 C CA . ARG A 1 259 ? 7.518 0.319 -6.536 1.00 94.12 259 ARG A CA 1
ATOM 1953 C C . ARG A 1 259 ? 8.091 1.666 -6.968 1.00 94.12 259 ARG A C 1
ATOM 1955 O O . ARG A 1 259 ? 8.341 1.859 -8.153 1.00 94.12 259 ARG A O 1
ATOM 1962 N N . THR A 1 260 ? 8.337 2.568 -6.022 1.00 93.62 260 THR A N 1
ATOM 1963 C CA . THR A 1 260 ? 8.900 3.899 -6.296 1.00 93.62 260 THR A CA 1
ATOM 1964 C C . THR A 1 260 ? 10.299 3.789 -6.897 1.00 93.62 260 THR A C 1
ATOM 1966 O O . THR A 1 260 ? 10.591 4.446 -7.892 1.00 93.62 260 THR A O 1
ATOM 1969 N N . ALA A 1 261 ? 11.135 2.885 -6.378 1.00 94.31 261 ALA A N 1
ATOM 1970 C CA . ALA A 1 261 ? 12.466 2.633 -6.926 1.00 94.31 261 ALA A CA 1
ATOM 1971 C C . ALA A 1 261 ? 12.432 2.103 -8.371 1.00 94.31 261 ALA A C 1
ATOM 1973 O O . ALA A 1 261 ? 13.302 2.433 -9.170 1.00 94.31 261 ALA A O 1
ATOM 1974 N N . ARG A 1 262 ? 11.428 1.290 -8.728 1.00 93.50 262 ARG A N 1
ATOM 1975 C CA . ARG A 1 262 ? 11.333 0.660 -10.057 1.00 93.50 262 ARG A CA 1
ATOM 1976 C C . ARG A 1 262 ? 10.623 1.503 -11.110 1.00 93.50 262 ARG A C 1
ATOM 1978 O O . ARG A 1 262 ? 10.899 1.341 -12.292 1.00 93.50 262 ARG A O 1
ATOM 1985 N N . VAL A 1 263 ? 9.690 2.352 -10.691 1.00 92.19 263 VAL A N 1
ATOM 1986 C CA . VAL A 1 263 ? 8.875 3.189 -11.586 1.00 92.19 263 VAL A CA 1
ATOM 1987 C C . VAL A 1 263 ? 9.413 4.629 -11.656 1.00 92.19 263 VAL A C 1
ATOM 1989 O O . VAL A 1 263 ? 9.004 5.416 -12.506 1.00 92.19 263 VAL A O 1
ATOM 1992 N N . GLY A 1 264 ? 10.365 4.984 -10.788 1.00 90.56 264 GLY A N 1
ATOM 1993 C CA . GLY A 1 264 ? 10.980 6.306 -10.738 1.00 90.56 264 GLY A CA 1
ATOM 1994 C C . GLY A 1 264 ? 10.074 7.357 -10.091 1.00 90.56 264 GLY A C 1
ATOM 1995 O O . GLY A 1 264 ? 9.162 7.042 -9.323 1.00 90.56 264 GLY A O 1
ATOM 1996 N N . ARG A 1 265 ? 10.317 8.638 -10.406 1.00 86.38 265 ARG A N 1
ATOM 1997 C CA . ARG A 1 265 ? 9.635 9.790 -9.777 1.00 86.38 265 ARG A CA 1
ATOM 1998 C C . ARG A 1 265 ? 8.106 9.746 -9.888 1.00 86.38 265 ARG A C 1
ATOM 2000 O O . ARG A 1 265 ? 7.427 10.235 -8.990 1.00 86.38 265 ARG A O 1
ATOM 2007 N N . GLY A 1 266 ? 7.558 9.109 -10.924 1.00 86.31 266 GLY A N 1
ATOM 2008 C CA . GLY A 1 266 ? 6.109 8.940 -11.083 1.00 86.31 266 GLY A CA 1
ATOM 2009 C C . GLY A 1 266 ? 5.453 8.036 -10.023 1.00 86.31 266 GLY A C 1
ATOM 2010 O O . GLY A 1 266 ? 4.263 8.156 -9.744 1.00 86.31 266 GLY A O 1
ATOM 2011 N N . GLY A 1 267 ? 6.222 7.169 -9.357 1.00 87.50 267 GLY A N 1
ATOM 2012 C CA . GLY A 1 267 ? 5.708 6.289 -8.303 1.00 87.50 267 GLY A CA 1
ATOM 2013 C C . GLY A 1 267 ? 5.441 6.977 -6.958 1.00 87.50 267 GLY A C 1
ATOM 2014 O O . GLY A 1 267 ? 4.772 6.388 -6.110 1.00 87.50 267 GLY A O 1
ATOM 2015 N N . LEU A 1 268 ? 5.934 8.206 -6.764 1.00 93.94 268 LEU A N 1
ATOM 2016 C CA . LEU A 1 268 ? 6.029 8.845 -5.448 1.00 93.94 268 LEU A CA 1
ATOM 2017 C C . LEU A 1 268 ? 4.690 9.400 -4.930 1.00 93.94 268 LEU A C 1
ATOM 2019 O O . LEU A 1 268 ? 4.466 9.427 -3.723 1.00 93.94 268 LEU A O 1
ATOM 2023 N N . GLY A 1 269 ? 3.784 9.797 -5.830 1.00 95.00 269 GLY A N 1
ATOM 2024 C CA . GLY A 1 269 ? 2.486 10.387 -5.470 1.00 95.00 269 GLY A CA 1
ATOM 2025 C C . GLY A 1 269 ? 1.643 9.491 -4.549 1.00 95.00 269 GLY A C 1
ATOM 2026 O O . GLY A 1 269 ? 1.399 9.880 -3.409 1.00 95.00 269 GLY A O 1
ATOM 2027 N N . PRO A 1 270 ? 1.261 8.271 -4.981 1.00 95.38 270 PRO A N 1
ATOM 2028 C CA . PRO A 1 270 ? 0.484 7.347 -4.151 1.00 95.38 270 PRO A CA 1
ATOM 2029 C C . PRO A 1 270 ? 1.152 7.014 -2.810 1.00 95.38 270 PRO A C 1
ATOM 2031 O O . PRO A 1 270 ? 0.466 6.869 -1.804 1.00 95.38 270 PRO A O 1
ATOM 2034 N N . PHE A 1 271 ? 2.486 6.927 -2.784 1.00 95.06 271 PHE A N 1
ATOM 2035 C CA . PHE A 1 271 ? 3.238 6.672 -1.557 1.00 95.06 271 PHE A CA 1
ATOM 2036 C C . PHE A 1 271 ? 3.115 7.827 -0.554 1.00 95.06 271 PHE A C 1
ATOM 2038 O O . PHE A 1 271 ? 2.788 7.591 0.608 1.00 95.06 271 PHE A O 1
ATOM 2045 N N . LEU A 1 272 ? 3.327 9.072 -0.996 1.00 95.94 272 LEU A N 1
ATOM 2046 C CA . LEU A 1 272 ? 3.163 10.242 -0.131 1.00 95.94 272 LEU A CA 1
ATOM 2047 C C . LEU A 1 272 ? 1.723 10.381 0.357 1.00 95.94 272 LEU A C 1
ATOM 2049 O O . LEU A 1 272 ? 1.509 10.657 1.534 1.00 95.94 272 LEU A O 1
ATOM 2053 N N . THR A 1 273 ? 0.738 10.161 -0.520 1.00 96.44 273 THR A N 1
ATOM 2054 C CA . THR A 1 273 ? -0.675 10.186 -0.128 1.00 96.44 273 THR A CA 1
ATOM 2055 C C . THR A 1 273 ? -0.957 9.164 0.966 1.00 96.44 273 THR A C 1
ATOM 2057 O O . THR A 1 273 ? -1.533 9.521 1.990 1.00 96.44 273 THR A O 1
ATOM 2060 N N . TRP A 1 274 ? -0.506 7.921 0.787 1.00 95.56 274 TRP A N 1
ATOM 2061 C CA . TRP A 1 274 ? -0.653 6.876 1.797 1.00 95.56 274 TRP A CA 1
ATOM 2062 C C . TRP A 1 274 ? -0.003 7.272 3.129 1.00 95.56 274 TRP A C 1
ATOM 2064 O O . TRP A 1 274 ? -0.637 7.165 4.176 1.00 95.56 274 TRP A O 1
ATOM 2074 N N . LEU A 1 275 ? 1.230 7.791 3.093 1.00 95.56 275 LEU A N 1
ATOM 2075 C CA . LEU A 1 275 ? 1.973 8.198 4.288 1.00 95.56 275 LEU A CA 1
ATOM 2076 C C . LEU A 1 275 ? 1.268 9.334 5.045 1.00 95.56 275 LEU A C 1
ATOM 2078 O O . LEU A 1 275 ? 1.102 9.253 6.260 1.00 95.56 275 LEU A O 1
ATOM 2082 N N . ILE A 1 276 ? 0.826 10.373 4.331 1.00 97.06 276 ILE A N 1
ATOM 2083 C CA . ILE A 1 276 ? 0.099 11.509 4.913 1.00 97.06 276 ILE A CA 1
ATOM 2084 C C . ILE A 1 276 ? -1.194 11.024 5.567 1.00 97.06 276 ILE A C 1
ATOM 2086 O O . ILE A 1 276 ? -1.470 11.370 6.714 1.00 97.06 276 ILE A O 1
ATOM 2090 N N . LEU A 1 277 ? -1.970 10.191 4.869 1.00 95.75 277 LEU A N 1
ATOM 2091 C CA . LEU A 1 277 ? -3.208 9.639 5.413 1.00 95.75 277 LEU A CA 1
ATOM 2092 C C . LEU A 1 277 ? -2.951 8.770 6.645 1.00 95.75 277 LEU A C 1
ATOM 2094 O O . LEU A 1 277 ? -3.699 8.864 7.613 1.00 95.75 277 LEU A O 1
ATOM 2098 N N . GLN A 1 278 ? -1.878 7.980 6.652 1.00 93.19 278 GLN A N 1
ATOM 2099 C CA . GLN A 1 278 ? -1.504 7.176 7.811 1.00 93.19 278 GLN A CA 1
ATOM 2100 C C . GLN A 1 278 ? -1.191 8.055 9.030 1.00 93.19 278 GLN A C 1
ATOM 2102 O O . GLN A 1 278 ? -1.692 7.787 10.120 1.00 93.19 278 GLN A O 1
ATOM 2107 N N . VAL A 1 279 ? -0.413 9.128 8.849 1.00 95.81 279 VAL A N 1
ATOM 2108 C CA . VAL A 1 279 ? -0.100 10.085 9.923 1.00 95.81 279 VAL A CA 1
ATOM 2109 C C . VAL A 1 279 ? -1.365 10.775 10.431 1.00 95.81 279 VAL A C 1
ATOM 2111 O O . VAL A 1 279 ? -1.556 10.869 11.640 1.00 95.81 279 VAL A O 1
ATOM 2114 N N . LEU A 1 280 ? -2.252 11.212 9.531 1.00 96.69 280 LEU A N 1
ATOM 2115 C CA . LEU A 1 280 ? -3.515 11.852 9.906 1.00 96.69 280 LEU A CA 1
ATOM 2116 C C . LEU A 1 280 ? -4.421 10.912 10.705 1.00 96.69 280 LEU A C 1
ATOM 2118 O O . LEU A 1 280 ? -4.976 11.321 11.720 1.00 96.69 280 LEU A O 1
ATOM 2122 N N . VAL A 1 281 ? -4.545 9.651 10.286 1.00 92.88 281 VAL A N 1
ATOM 2123 C CA . VAL A 1 281 ? -5.363 8.647 10.981 1.00 92.88 281 VAL A CA 1
ATOM 2124 C C . VAL A 1 281 ? -4.789 8.335 12.359 1.00 92.88 281 VAL A C 1
ATOM 2126 O O . VAL A 1 281 ? -5.528 8.345 13.339 1.00 92.88 281 VAL A O 1
ATOM 2129 N N . VAL A 1 282 ? -3.475 8.115 12.466 1.00 91.06 282 VAL A N 1
ATOM 2130 C CA . VAL A 1 282 ? -2.815 7.884 13.762 1.00 91.06 282 VAL A CA 1
ATOM 2131 C C . VAL A 1 282 ? -2.979 9.101 14.674 1.00 91.06 282 VAL A C 1
ATOM 2133 O O . VAL A 1 282 ? -3.366 8.947 15.830 1.00 91.06 282 VAL A O 1
ATOM 2136 N N . GLY A 1 283 ? -2.760 10.310 14.152 1.00 94.69 283 GLY A N 1
ATOM 2137 C CA . GLY A 1 283 ? -2.963 11.554 14.891 1.00 94.69 283 GLY A CA 1
ATOM 2138 C C . GLY A 1 283 ? -4.403 11.721 15.381 1.00 94.69 283 GLY A C 1
ATOM 2139 O O . GLY A 1 283 ? -4.615 12.073 16.539 1.00 94.69 283 GLY A O 1
ATOM 2140 N N . ALA A 1 284 ? -5.392 11.398 14.543 1.00 94.00 284 ALA A N 1
ATOM 2141 C CA . ALA A 1 284 ? -6.805 11.438 14.911 1.00 94.00 284 ALA A CA 1
ATOM 2142 C C . ALA A 1 284 ? -7.151 10.424 16.012 1.00 94.00 284 ALA A C 1
ATOM 2144 O O . ALA A 1 284 ? -7.868 10.766 16.950 1.00 94.00 284 ALA A O 1
ATOM 2145 N N . VAL A 1 285 ? -6.616 9.200 15.941 1.00 89.50 285 VAL A N 1
ATOM 2146 C CA . VAL A 1 285 ? -6.808 8.177 16.982 1.00 89.50 285 VAL A CA 1
ATOM 2147 C C . VAL A 1 285 ? -6.195 8.626 18.307 1.00 89.50 285 VAL A C 1
ATOM 2149 O O . VAL A 1 285 ? -6.861 8.554 19.336 1.00 89.50 285 VAL A O 1
ATOM 2152 N N . VAL A 1 286 ? -4.963 9.142 18.294 1.00 93.94 286 VAL A N 1
ATOM 2153 C CA . VAL A 1 286 ? -4.303 9.664 19.503 1.00 93.94 286 VAL A CA 1
ATOM 2154 C C . VAL A 1 286 ? -5.101 10.823 20.099 1.00 93.94 286 VAL A C 1
ATOM 2156 O O . VAL A 1 286 ? -5.366 10.825 21.299 1.00 93.94 286 VAL A O 1
ATOM 2159 N N . ALA A 1 287 ? -5.542 11.776 19.272 1.00 94.50 287 ALA A N 1
ATOM 2160 C CA . ALA A 1 287 ? -6.364 12.897 19.721 1.00 94.50 287 ALA A CA 1
ATOM 2161 C C . ALA A 1 287 ? -7.683 12.427 20.354 1.00 94.50 287 ALA A C 1
ATOM 2163 O O . ALA A 1 287 ? -8.079 12.940 21.400 1.00 94.50 287 ALA A O 1
ATOM 2164 N N . LEU A 1 288 ? -8.334 11.421 19.762 1.00 93.31 288 LEU A N 1
ATOM 2165 C CA . LEU A 1 288 ? -9.570 10.846 20.287 1.00 93.31 288 LEU A CA 1
ATOM 2166 C C . LEU A 1 288 ? -9.349 10.155 21.637 1.00 93.31 288 LEU A C 1
ATOM 2168 O O . LEU A 1 288 ? -10.150 10.351 22.547 1.00 93.31 288 LEU A O 1
ATOM 2172 N N . VAL A 1 289 ? -8.256 9.403 21.797 1.00 90.25 289 VAL A N 1
ATOM 2173 C CA . VAL A 1 289 ? -7.893 8.772 23.077 1.00 90.25 289 VAL A CA 1
ATOM 2174 C C . VAL A 1 289 ? -7.636 9.829 24.150 1.00 90.25 289 VAL A C 1
ATOM 2176 O O . VAL A 1 289 ? -8.203 9.738 25.233 1.00 90.25 289 VAL A O 1
ATOM 2179 N N . VAL A 1 290 ? -6.843 10.862 23.850 1.00 93.38 290 VAL A N 1
ATOM 2180 C CA . VAL A 1 290 ? -6.558 11.953 24.800 1.00 93.38 290 VAL A CA 1
ATOM 2181 C C . VAL A 1 290 ? -7.845 12.668 25.218 1.00 93.38 290 VAL A C 1
ATOM 2183 O O . VAL A 1 290 ? -8.064 12.895 26.409 1.00 93.38 290 VAL A O 1
ATOM 2186 N N . LEU A 1 291 ? -8.721 12.986 24.261 1.00 94.94 291 LEU A N 1
ATOM 2187 C CA . LEU A 1 291 ? -9.992 13.651 24.538 1.00 94.94 291 LEU A CA 1
ATOM 2188 C C . LEU A 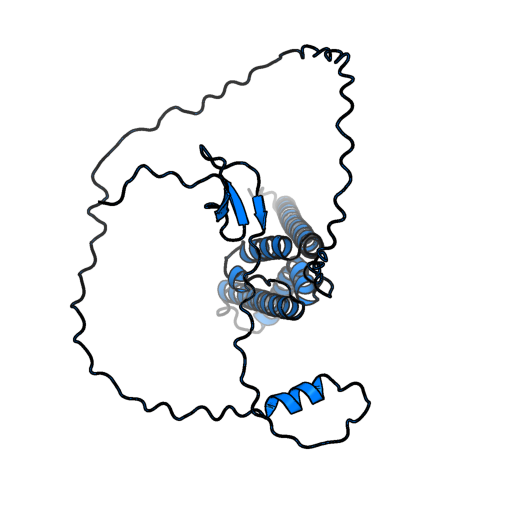1 291 ? -10.928 12.767 25.376 1.00 94.94 291 LEU A C 1
ATOM 2190 O O . LEU A 1 291 ? -11.552 13.252 26.322 1.00 94.94 291 LEU A O 1
ATOM 2194 N N . ALA A 1 292 ? -11.005 11.472 25.066 1.00 89.69 292 ALA A N 1
ATOM 2195 C CA . ALA A 1 292 ? -11.788 10.511 25.836 1.00 89.69 292 ALA A CA 1
ATOM 2196 C C . ALA A 1 292 ? -11.268 10.388 27.277 1.00 89.69 292 ALA A C 1
ATOM 2198 O O . ALA A 1 292 ? -12.057 10.488 28.216 1.00 89.69 292 ALA A O 1
ATOM 2199 N N . SER A 1 293 ? -9.951 10.262 27.468 1.00 86.81 293 SER A N 1
ATOM 2200 C CA . SER A 1 293 ? -9.330 10.200 28.797 1.00 86.81 293 SER A CA 1
ATOM 2201 C C . SER A 1 293 ? -9.583 11.469 29.614 1.00 86.81 293 SER A C 1
ATOM 2203 O O . SER A 1 293 ? -9.940 11.387 30.793 1.00 86.81 293 SER A O 1
ATOM 2205 N N . ALA A 1 294 ? -9.473 12.647 28.991 1.00 91.56 294 ALA A N 1
ATOM 2206 C CA . ALA A 1 294 ? -9.779 13.922 29.640 1.00 91.56 294 ALA A CA 1
ATOM 2207 C C . ALA A 1 294 ? -11.258 14.013 30.054 1.00 91.56 294 ALA A C 1
ATOM 2209 O O . ALA A 1 294 ? -11.569 14.444 31.164 1.00 91.56 294 ALA A O 1
ATOM 2210 N N . THR A 1 295 ? -12.165 13.544 29.193 1.00 92.56 295 THR A N 1
ATOM 2211 C CA . THR A 1 295 ? -13.609 13.520 29.465 1.00 92.56 295 THR A CA 1
ATOM 2212 C C . THR A 1 295 ? -13.943 12.584 30.628 1.00 92.56 295 THR A C 1
ATOM 2214 O O . THR A 1 295 ? -14.689 12.965 31.527 1.00 92.56 295 THR A O 1
ATOM 2217 N N . ILE A 1 296 ? -13.355 11.384 30.663 1.00 90.31 296 ILE A N 1
ATOM 2218 C CA . ILE A 1 296 ? -13.545 10.430 31.765 1.00 90.31 296 ILE A CA 1
ATOM 2219 C C . ILE A 1 296 ? -13.032 11.024 33.079 1.00 90.31 296 ILE A C 1
ATOM 2221 O O . ILE A 1 296 ? -13.743 10.976 34.079 1.00 90.31 296 ILE A O 1
ATOM 2225 N N . THR A 1 297 ? -11.844 11.635 33.067 1.00 92.81 297 THR A N 1
ATOM 2226 C CA . THR A 1 297 ? -11.257 12.278 34.255 1.00 92.81 297 THR A CA 1
ATOM 2227 C C . THR A 1 297 ? -12.161 13.389 34.789 1.00 92.81 297 THR A C 1
ATOM 2229 O O . THR A 1 297 ? -12.399 13.468 35.993 1.00 92.81 297 THR A O 1
ATOM 2232 N N . ALA A 1 298 ? -12.717 14.220 33.901 1.00 93.12 298 ALA A N 1
ATOM 2233 C CA . ALA A 1 298 ? -13.623 15.300 34.284 1.00 93.12 298 ALA A CA 1
ATOM 2234 C C . ALA A 1 298 ? -14.936 14.786 34.902 1.00 93.12 298 ALA A C 1
ATOM 2236 O O . ALA A 1 298 ? -15.481 15.426 35.798 1.00 93.12 298 ALA A O 1
ATOM 2237 N N . LEU A 1 299 ? -15.436 13.636 34.441 1.00 94.56 299 LEU A N 1
ATOM 2238 C CA . LEU A 1 299 ? -16.686 13.049 34.926 1.00 94.56 299 LEU A CA 1
ATOM 2239 C C . LEU A 1 299 ? -16.521 12.265 36.235 1.00 94.56 299 LEU A C 1
ATOM 2241 O O . LEU A 1 299 ? -17.455 12.223 37.031 1.00 94.56 299 LEU A O 1
ATOM 2245 N N . THR A 1 300 ? -15.369 11.627 36.459 1.00 95.94 300 THR A N 1
ATOM 2246 C CA . THR A 1 300 ? -15.161 10.720 37.605 1.00 95.94 300 THR A CA 1
ATOM 2247 C C . THR A 1 300 ? -14.301 11.309 38.720 1.00 95.94 300 THR A C 1
ATOM 2249 O O . THR A 1 300 ? -14.316 10.789 39.834 1.00 95.94 300 THR A O 1
ATOM 2252 N N . GLY A 1 301 ? -13.520 12.355 38.438 1.00 94.88 301 GLY A N 1
ATOM 2253 C CA . GLY A 1 301 ? -12.501 12.875 39.352 1.00 94.88 301 GLY A CA 1
ATOM 2254 C C . GLY A 1 301 ? -11.284 11.955 39.532 1.00 94.88 301 GLY A C 1
ATOM 2255 O O . GLY A 1 301 ? -10.401 12.279 40.324 1.00 94.88 301 GLY A O 1
ATOM 2256 N N . GLN A 1 302 ? -11.207 10.824 38.819 1.00 91.44 302 GLN A N 1
ATOM 2257 C CA . GLN A 1 302 ? -10.051 9.927 38.830 1.00 91.44 302 GLN A CA 1
ATOM 2258 C C . GLN A 1 302 ? -9.163 10.178 37.610 1.00 91.44 302 GLN A C 1
ATOM 2260 O O . GLN A 1 302 ? -9.608 10.066 36.469 1.00 91.44 302 GLN A O 1
ATOM 2265 N N . THR A 1 303 ? -7.885 10.472 37.850 1.00 87.38 303 THR A N 1
ATOM 2266 C CA . THR A 1 303 ? -6.859 10.523 36.802 1.00 87.38 303 THR A CA 1
ATOM 2267 C C . THR A 1 303 ? -6.439 9.104 36.424 1.00 87.38 303 THR A C 1
ATOM 2269 O O . THR A 1 303 ? -5.785 8.428 37.218 1.00 87.38 303 THR A O 1
ATOM 2272 N N . LEU A 1 304 ? -6.815 8.655 35.224 1.00 76.69 304 LEU A N 1
ATOM 2273 C CA . LEU A 1 304 ? -6.326 7.405 34.639 1.00 76.69 304 LEU A CA 1
ATOM 2274 C C . LEU A 1 304 ? -4.952 7.665 34.008 1.00 76.69 304 LEU A C 1
ATOM 2276 O O . LEU A 1 304 ? -4.863 8.411 33.032 1.00 76.69 304 LEU A O 1
ATOM 2280 N N . PHE A 1 305 ? -3.906 7.060 34.566 1.00 70.88 305 PHE A N 1
ATOM 2281 C CA . PHE A 1 305 ? -2.571 6.983 33.971 1.00 70.88 305 PHE A CA 1
ATOM 2282 C C . PHE A 1 305 ? -2.134 5.525 33.901 1.00 70.88 305 PHE A C 1
ATOM 2284 O O . PHE A 1 305 ? -2.356 4.806 34.902 1.00 70.88 305 PHE A O 1
#

pLDDT: mean 76.53, std 18.16, range [43.0, 97.88]

Mean predicted aligned error: 18.52 Å

Solvent-accessible surface area (backbone atoms only — not comparable to full-atom values): 19901 Å² total; per-residue (Å²): 132,85,77,90,78,74,70,68,74,58,40,80,39,75,26,92,91,39,86,67,25,24,25,34,32,72,60,87,50,79,52,93,55,70,42,78,48,76,79,80,75,72,72,73,76,80,71,81,78,77,88,74,86,80,92,73,90,78,79,93,65,89,78,50,78,67,56,55,51,59,65,61,71,66,71,73,79,84,68,80,84,80,79,85,78,80,78,80,84,75,84,78,79,79,85,76,78,82,81,70,83,78,83,74,80,83,79,81,93,73,88,92,74,88,90,83,84,82,82,83,85,79,88,81,85,85,80,84,80,78,79,81,83,86,73,87,79,92,68,83,71,78,81,74,75,75,74,79,70,87,60,80,74,73,73,72,68,68,73,74,74,60,77,67,76,70,76,49,71,39,49,49,57,56,27,48,40,57,58,53,54,57,50,50,50,53,50,52,50,54,51,45,67,67,44,41,84,78,42,79,72,86,74,74,51,66,67,58,56,54,49,49,53,51,51,54,53,49,50,54,51,49,54,29,39,46,51,37,29,49,55,31,45,77,39,70,43,76,48,57,67,52,69,41,56,74,41,80,99,46,9,66,59,54,42,44,53,53,37,24,72,60,62,38,83,60,32,45,59,45,45,51,50,26,52,53,42,41,52,51,46,53,50,50,52,52,51,49,51,54,52,50,53,53,51,50,24,73,75,67,75,50,84,87,127

Secondary structure (DSSP, 8-state):
---TT-PPPSEEEEETTEEEEEEEE-SSSEEEEEEEPPP-----------------PPP-S---HHHHHHHHTT------------PPPPPPPPPPPPPPGGGGSSS-----------PPPP--PPPP-PPP------------------S-----------SS-S--HHHHHHHTHHHHHHHHHHHHHHHHHHHTTTS-TTS--HHHHHHHHHHHHHHHHHHHHHHHHHHHHHTT--PPPGGGGGSTTTHHHHHHHHHHHHHGGGGHHHHHHHHHHHHHHHHHHHHHHHHHHHHHHHHHS----